Protein AF-A0A067P586-F1 (afdb_monomer_lite)

pLDDT: mean 73.99, std 19.15, range [29.17, 95.06]

Radius of gyration: 24.26 Å; chains: 1; bounding box: 68×50×56 Å

Secondary structure (DSSP, 8-state):
---HHHHHHHHHHHTT---HHHHHHHHHHHHHHHHHTS----------PPPPPPPP------TT--EEEETTEEEEEEEPP-TT-EEEEE--TTS---SEEEEEEEEEEE---S------S-TT--TTEEEEEEEEEEEEHHHHHHHHHHTTHHHHHHHHHHHHHHHHHHHHHH------S-PPPSSHHHHHHHHHS--S----SSSTHHHHHTTS----

Foldseek 3Di:
DDDVLLVVLVVCVVVVNDDPVSVVVNVVVVVVVVVVPDDDPPDDDDPDDDDPDDDDDDDDDDPLWDWDADPVCRPDIDTADLPLKAKDWDDDPPDDPDQFTKMKIKDWDQDPPPDPDPDDDDPPDDLRTDIDIDIDGRHGPVVVVSVCVSCPHDVSNVVSVVVVLVNLVSCVVPDDQDDDPDDDPPDPVVVVCCVVCVDPDDDPDPDCSVSCVVNPDDDD

Structure (mmCIF, N/CA/C/O backbone):
data_AF-A0A067P586-F1
#
_entry.id   AF-A0A067P586-F1
#
loop_
_atom_site.group_PDB
_atom_site.id
_atom_site.type_symbol
_atom_site.label_atom_id
_atom_site.label_alt_id
_atom_site.label_comp_id
_atom_site.label_asym_id
_atom_site.label_entity_id
_atom_site.label_seq_id
_atom_site.pdbx_PDB_ins_code
_atom_site.Cartn_x
_atom_site.Cartn_y
_atom_site.Cartn_z
_atom_site.occupancy
_atom_site.B_iso_or_equiv
_atom_site.auth_seq_id
_atom_site.auth_comp_id
_atom_site.auth_asym_id
_atom_site.auth_atom_id
_atom_site.pdbx_PDB_model_num
ATOM 1 N N . SER A 1 1 ? -33.000 8.931 18.449 1.00 45.66 1 SER A N 1
ATOM 2 C CA . SER A 1 1 ? -32.963 9.262 19.885 1.00 45.66 1 SER A CA 1
ATOM 3 C C . SER A 1 1 ? -32.104 8.216 20.573 1.00 45.66 1 SER A C 1
ATOM 5 O O . SER A 1 1 ? -32.477 7.050 20.557 1.00 45.66 1 SER A O 1
ATOM 7 N N . THR A 1 2 ? -30.902 8.572 21.028 1.00 60.03 2 THR A N 1
ATOM 8 C CA . THR A 1 2 ? -29.939 7.618 21.607 1.00 60.03 2 THR A CA 1
ATOM 9 C C . THR A 1 2 ? -30.325 7.339 23.056 1.00 60.03 2 THR A C 1
ATOM 11 O O . THR A 1 2 ? -30.550 8.277 23.816 1.00 60.03 2 THR A O 1
ATOM 14 N N . ASN A 1 3 ? -30.438 6.068 23.444 1.00 78.00 3 ASN A N 1
ATOM 15 C CA . ASN A 1 3 ? -30.825 5.695 24.803 1.00 78.00 3 ASN A CA 1
ATOM 16 C C . ASN A 1 3 ? -29.734 6.151 25.808 1.00 78.00 3 ASN A C 1
ATOM 18 O O . ASN A 1 3 ? -28.603 5.660 25.722 1.00 78.00 3 ASN A O 1
ATOM 22 N N . PRO A 1 4 ? -30.032 7.067 26.756 1.00 83.38 4 PRO A N 1
ATOM 23 C CA . PRO A 1 4 ? -29.034 7.639 27.669 1.00 83.38 4 PRO A CA 1
ATOM 24 C C . PRO A 1 4 ? -28.416 6.597 28.613 1.00 83.38 4 PRO A C 1
ATOM 26 O O . PRO A 1 4 ? -27.282 6.754 29.064 1.00 83.38 4 PRO A O 1
ATOM 29 N N . THR A 1 5 ? -29.121 5.494 28.874 1.00 82.50 5 THR A N 1
ATOM 30 C CA . THR A 1 5 ? -28.628 4.389 29.703 1.00 82.50 5 THR A CA 1
ATOM 31 C C . THR A 1 5 ? -27.492 3.635 29.017 1.00 82.50 5 THR A C 1
ATOM 33 O O . THR A 1 5 ? -26.520 3.250 29.666 1.00 82.50 5 THR A O 1
ATOM 36 N N . LEU A 1 6 ? -27.581 3.464 27.696 1.00 85.19 6 LEU A N 1
ATOM 37 C CA . LEU A 1 6 ? -26.559 2.767 26.921 1.00 85.19 6 LEU A CA 1
ATOM 38 C C . LEU A 1 6 ? -25.273 3.592 26.854 1.00 85.19 6 LEU A C 1
ATOM 40 O O . LEU A 1 6 ? -24.196 3.050 27.078 1.00 85.19 6 LEU A O 1
ATOM 44 N N . ALA A 1 7 ? -25.390 4.905 26.640 1.00 87.06 7 ALA A N 1
ATOM 45 C CA . ALA A 1 7 ? -24.245 5.814 26.631 1.00 87.06 7 ALA A CA 1
ATOM 46 C C . ALA A 1 7 ? -23.459 5.769 27.955 1.00 87.06 7 ALA A C 1
ATOM 48 O O . ALA A 1 7 ? -22.232 5.675 27.942 1.00 87.06 7 ALA A O 1
ATOM 49 N N . ASN A 1 8 ? -24.163 5.753 29.092 1.00 90.62 8 ASN A N 1
ATOM 50 C CA . ASN A 1 8 ? -23.534 5.675 30.410 1.00 90.62 8 ASN A CA 1
ATOM 51 C C . ASN A 1 8 ? -22.830 4.321 30.638 1.00 90.62 8 ASN A C 1
ATOM 53 O O . ASN A 1 8 ? -21.677 4.280 31.063 1.00 90.62 8 ASN A O 1
ATOM 57 N N . LEU A 1 9 ? -23.472 3.200 30.285 1.00 91.62 9 LEU A N 1
ATOM 58 C CA . LEU A 1 9 ? -22.854 1.872 30.406 1.00 91.62 9 LEU A CA 1
ATOM 59 C C . LEU A 1 9 ? -21.613 1.720 29.515 1.00 91.62 9 LEU A C 1
ATOM 61 O O . LEU A 1 9 ? -20.625 1.125 29.941 1.00 91.62 9 LEU A O 1
ATOM 65 N N . LEU A 1 10 ? -21.641 2.286 28.308 1.00 91.75 10 LEU A N 1
ATOM 66 C CA . LEU A 1 10 ? -20.520 2.249 27.370 1.00 91.75 10 LEU A CA 1
ATOM 67 C C . LEU A 1 10 ? -19.340 3.081 27.897 1.00 91.75 10 LEU A C 1
ATOM 69 O O . LEU A 1 10 ? -18.197 2.634 27.845 1.00 91.75 10 LEU A O 1
ATOM 73 N N . GLN A 1 11 ? -19.616 4.236 28.509 1.00 93.56 11 GLN A N 1
ATOM 74 C CA . GLN A 1 11 ? -18.602 5.057 29.173 1.00 93.56 11 GLN A CA 1
ATOM 75 C C . GLN A 1 11 ? -17.997 4.364 30.408 1.00 93.56 11 GLN A C 1
ATOM 77 O O . GLN A 1 11 ? -16.780 4.399 30.613 1.00 93.56 11 GLN A O 1
ATOM 82 N N . LEU A 1 12 ? -18.817 3.699 31.228 1.00 92.44 12 LEU A N 1
ATOM 83 C CA . LEU A 1 12 ? -18.341 2.922 32.379 1.00 92.44 12 LEU A CA 1
ATOM 84 C C . LEU A 1 12 ? -17.491 1.720 31.947 1.00 92.44 12 LEU A C 1
ATOM 86 O O . LEU A 1 12 ? -16.477 1.430 32.583 1.00 92.44 12 LEU A O 1
ATOM 90 N N . ALA A 1 13 ? -17.864 1.052 30.853 1.00 93.06 13 ALA A N 1
ATOM 91 C CA . ALA A 1 13 ? -17.092 -0.049 30.285 1.00 93.06 13 ALA A CA 1
ATOM 92 C C . ALA A 1 13 ? -15.751 0.439 29.712 1.00 93.06 13 ALA A C 1
ATOM 94 O O . ALA A 1 13 ? -14.710 -0.121 30.046 1.00 93.06 13 ALA A O 1
ATOM 95 N N . ALA A 1 14 ? -15.754 1.529 28.936 1.00 90.88 14 ALA A N 1
ATOM 96 C CA . ALA A 1 14 ? -14.544 2.119 28.355 1.00 90.88 14 ALA A CA 1
ATOM 97 C C . ALA A 1 14 ? -13.557 2.642 29.414 1.00 90.88 14 ALA A C 1
ATOM 99 O O . ALA A 1 14 ? -12.349 2.625 29.201 1.00 90.88 14 ALA A O 1
ATOM 100 N N . SER A 1 15 ? -14.063 3.085 30.568 1.00 93.31 15 SER A N 1
ATOM 101 C CA . SER A 1 15 ? -13.241 3.524 31.703 1.00 93.31 15 SER A CA 1
ATOM 102 C C . SER A 1 15 ? -12.829 2.395 32.659 1.00 93.31 15 SER A C 1
ATOM 104 O O . SER A 1 15 ? -12.168 2.670 33.659 1.00 93.31 15 SER A O 1
ATOM 106 N N . GLY A 1 16 ? -13.221 1.140 32.393 1.00 91.94 16 GLY A N 1
ATOM 107 C CA . GLY A 1 16 ? -12.909 -0.017 33.242 1.00 91.94 16 GLY A CA 1
ATOM 108 C C . GLY A 1 16 ? -13.603 -0.013 34.610 1.00 91.94 16 GLY A C 1
ATOM 109 O O . GLY A 1 16 ? -13.232 -0.784 35.490 1.00 91.94 16 GLY A O 1
ATOM 110 N N . LYS A 1 17 ? -14.599 0.860 34.812 1.00 94.75 17 LYS A N 1
ATOM 111 C CA . LYS A 1 17 ? -15.339 1.019 36.078 1.00 94.75 17 LYS A CA 1
ATOM 112 C C . LYS A 1 17 ? -16.677 0.278 36.098 1.00 94.75 17 LYS A C 1
ATOM 114 O O . LYS A 1 17 ? -17.379 0.317 37.106 1.00 94.75 17 LYS A O 1
ATOM 119 N N . ALA A 1 18 ? -17.053 -0.368 34.996 1.00 94.75 18 ALA A N 1
ATOM 120 C CA . ALA A 1 18 ? -18.282 -1.144 34.919 1.00 94.75 18 ALA A CA 1
ATOM 121 C C . ALA A 1 18 ? -18.198 -2.410 35.782 1.00 94.75 18 ALA A C 1
ATOM 123 O O . ALA A 1 18 ? -17.242 -3.180 35.702 1.00 94.75 18 ALA A O 1
ATOM 124 N N . SER A 1 19 ? -19.238 -2.659 36.576 1.00 95.06 19 SER A N 1
ATOM 125 C CA . SER A 1 19 ? -19.367 -3.915 37.311 1.00 95.06 19 SER A CA 1
ATOM 126 C C . SER A 1 19 ? -19.655 -5.093 36.362 1.00 95.06 19 SER A C 1
ATOM 128 O O . SER A 1 19 ? -20.192 -4.895 35.266 1.00 95.06 19 SER A O 1
ATOM 130 N N . PRO A 1 20 ? -19.393 -6.347 36.776 1.00 93.38 20 PRO A N 1
ATOM 131 C CA . PRO A 1 20 ? -19.692 -7.524 35.956 1.00 93.38 20 PRO A CA 1
ATOM 132 C C . PRO A 1 20 ? -21.166 -7.614 35.536 1.00 93.38 20 PRO A C 1
ATOM 134 O O . PRO A 1 20 ? -21.480 -8.033 34.424 1.00 93.38 20 PRO A O 1
ATOM 137 N N . ASN A 1 21 ? -22.082 -7.172 36.404 1.00 92.50 21 ASN A N 1
ATOM 138 C CA . ASN A 1 21 ? -23.508 -7.120 36.086 1.00 92.50 21 ASN A CA 1
ATOM 139 C C . ASN A 1 21 ? -23.818 -6.039 35.041 1.00 92.50 21 ASN A C 1
ATOM 141 O O . ASN A 1 21 ? -24.614 -6.282 34.142 1.00 92.50 21 ASN A O 1
ATOM 145 N N . GLN A 1 22 ? -23.158 -4.879 35.103 1.00 94.06 22 GLN A N 1
ATOM 146 C CA . GLN A 1 22 ? -23.316 -3.815 34.106 1.00 94.06 22 GLN A CA 1
ATOM 147 C C . GLN A 1 22 ? -22.802 -4.233 32.724 1.00 94.06 22 GLN A C 1
ATOM 149 O O . GLN A 1 22 ? -23.447 -3.920 31.726 1.00 94.06 22 GLN A O 1
ATOM 154 N N . LEU A 1 23 ? -21.698 -4.984 32.657 1.00 92.31 23 LEU A N 1
ATOM 155 C CA . LEU A 1 23 ? -21.184 -5.539 31.400 1.00 92.31 23 LEU A CA 1
ATOM 156 C C . LEU A 1 23 ? -22.139 -6.573 30.792 1.00 92.31 23 LEU A C 1
ATOM 158 O O . LEU A 1 23 ? -22.372 -6.549 29.585 1.00 92.31 23 LEU A O 1
ATOM 162 N N . LYS A 1 24 ? -22.755 -7.431 31.618 1.00 92.56 24 LYS A N 1
ATOM 163 C CA . LYS A 1 24 ? -23.810 -8.351 31.159 1.00 92.56 24 LYS A CA 1
ATOM 164 C C . LYS A 1 24 ? -25.009 -7.591 30.593 1.00 92.56 24 LYS A C 1
ATOM 166 O O . LYS A 1 24 ? -25.477 -7.919 29.507 1.00 92.56 24 LYS A O 1
ATOM 171 N N . THR A 1 25 ? -25.472 -6.554 31.292 1.00 92.88 25 THR A N 1
ATOM 172 C CA . THR A 1 25 ? -26.581 -5.710 30.823 1.00 92.88 25 THR A CA 1
ATOM 173 C C . THR A 1 25 ? -26.238 -4.993 29.519 1.00 92.88 25 THR A C 1
ATOM 175 O O . THR A 1 25 ? -27.066 -4.956 28.613 1.00 92.88 25 THR A O 1
ATOM 178 N N . LEU A 1 26 ? -25.017 -4.463 29.385 1.00 92.00 26 LEU A N 1
ATOM 179 C CA . LEU A 1 26 ? -24.543 -3.849 28.144 1.00 92.00 26 LEU A CA 1
ATOM 180 C C . LEU A 1 26 ? -24.543 -4.864 26.991 1.00 92.00 26 LEU A C 1
ATOM 182 O O . LEU A 1 26 ? -25.067 -4.560 25.922 1.00 92.00 26 LEU A O 1
ATOM 186 N N . GLY A 1 27 ? -24.025 -6.074 27.220 1.00 90.38 27 GLY A N 1
ATOM 187 C CA . GLY A 1 27 ? -24.034 -7.151 26.227 1.00 90.38 27 GLY A CA 1
ATOM 188 C C . GLY A 1 27 ? -25.446 -7.501 25.748 1.00 90.38 27 GLY A C 1
ATOM 189 O O . GLY A 1 27 ? -25.690 -7.547 24.544 1.00 90.38 27 GLY A O 1
ATOM 190 N N . LEU A 1 28 ? -26.397 -7.651 26.677 1.00 91.31 28 LEU A N 1
ATOM 191 C CA . LEU A 1 28 ? -27.803 -7.925 26.353 1.00 91.31 28 LEU A CA 1
ATOM 192 C C . LEU A 1 28 ? -28.463 -6.785 25.563 1.00 91.31 28 LEU A C 1
ATOM 194 O O . LEU A 1 28 ? -29.236 -7.045 24.644 1.00 91.31 28 LEU A O 1
ATOM 198 N N . LEU A 1 29 ? -28.155 -5.527 25.890 1.00 88.94 29 LEU A N 1
ATOM 199 C CA . LEU A 1 29 ? -28.692 -4.363 25.176 1.00 88.94 29 LEU A CA 1
ATOM 200 C C . LEU A 1 29 ? -28.122 -4.221 23.759 1.00 88.94 29 LEU A C 1
ATOM 202 O O . LEU A 1 29 ? -28.845 -3.845 22.841 1.00 88.94 29 LEU A O 1
ATOM 206 N N . ILE A 1 30 ? -26.837 -4.524 23.558 1.00 86.75 30 ILE A N 1
ATOM 207 C CA . ILE A 1 30 ? -26.232 -4.539 22.218 1.00 86.75 30 ILE A CA 1
ATOM 208 C C . ILE A 1 30 ? -26.868 -5.651 21.377 1.00 86.75 30 ILE A C 1
ATOM 210 O O . ILE A 1 30 ? -27.224 -5.419 20.223 1.00 86.75 30 ILE A O 1
ATOM 214 N N . GLN A 1 31 ? -27.074 -6.831 21.969 1.00 85.69 31 GLN A N 1
ATOM 215 C CA . GLN A 1 31 ? -27.729 -7.953 21.302 1.00 85.69 31 GLN A CA 1
ATOM 216 C C . GLN A 1 31 ? -29.184 -7.634 20.931 1.00 85.69 31 GLN A C 1
ATOM 218 O O . GLN A 1 31 ? -29.610 -7.948 19.821 1.00 85.69 31 GLN A O 1
ATOM 223 N N . SER A 1 32 ? -29.939 -6.969 21.813 1.00 83.69 32 SER A N 1
ATOM 224 C CA . SER A 1 32 ? -31.324 -6.582 21.521 1.00 83.69 32 SER A CA 1
ATOM 225 C C . SER A 1 32 ? -31.418 -5.509 20.436 1.00 83.69 32 SER A C 1
ATOM 227 O O . SER A 1 32 ? -32.311 -5.574 19.596 1.00 83.69 32 SER A O 1
ATOM 229 N N . LEU A 1 33 ? -30.477 -4.561 20.394 1.00 80.81 33 LEU A N 1
ATOM 230 C CA . LEU A 1 33 ? -30.397 -3.571 19.319 1.00 80.81 33 LEU A CA 1
ATOM 231 C C . LEU A 1 33 ? -30.024 -4.200 17.976 1.00 80.81 33 LEU A C 1
ATOM 233 O O . LEU A 1 33 ? -30.626 -3.843 16.969 1.00 80.81 33 LEU A O 1
ATOM 237 N N . ALA A 1 34 ? -29.087 -5.151 17.965 1.00 74.38 34 ALA A N 1
ATOM 238 C CA . ALA A 1 34 ? -28.729 -5.898 16.761 1.00 74.38 34 ALA A CA 1
ATOM 239 C C . ALA A 1 34 ? -29.895 -6.760 16.244 1.00 74.38 34 ALA A C 1
ATOM 241 O O . ALA A 1 34 ? -30.067 -6.904 15.037 1.00 74.38 34 ALA A O 1
ATOM 242 N N . ALA A 1 35 ? -30.720 -7.299 17.148 1.00 73.75 35 ALA A N 1
ATOM 243 C CA . ALA A 1 35 ? -31.939 -8.015 16.782 1.00 73.75 35 ALA A CA 1
ATOM 244 C C . ALA A 1 35 ? -33.044 -7.071 16.267 1.00 73.75 35 ALA A C 1
ATOM 246 O O . ALA A 1 35 ? -33.787 -7.435 15.361 1.00 73.75 35 ALA A O 1
ATOM 247 N N . ALA A 1 36 ? -33.143 -5.852 16.809 1.00 65.19 36 ALA A N 1
ATOM 248 C CA . ALA A 1 36 ? -34.160 -4.869 16.431 1.00 65.19 36 ALA A CA 1
ATOM 249 C C . ALA A 1 36 ? -33.888 -4.170 15.086 1.00 65.19 36 ALA A C 1
ATOM 251 O O . ALA A 1 36 ? -34.819 -3.657 14.469 1.00 65.19 36 ALA A O 1
ATOM 252 N N . SER A 1 37 ? -32.639 -4.145 14.613 1.00 55.84 37 SER A N 1
ATOM 253 C CA . SER A 1 37 ? -32.290 -3.683 13.261 1.00 55.84 37 SER A CA 1
ATOM 254 C C . SER A 1 37 ? -32.468 -4.760 12.180 1.00 55.84 37 SER A C 1
ATOM 256 O O . SER A 1 37 ? -32.259 -4.477 11.000 1.00 55.84 37 SER A O 1
ATOM 258 N N . GLY A 1 38 ? -32.898 -5.970 12.553 1.00 50.50 38 GLY A N 1
ATOM 259 C CA . GLY A 1 38 ? -33.358 -6.991 11.621 1.00 50.50 38 GLY A CA 1
ATOM 260 C C . GLY A 1 38 ? -34.771 -6.681 11.127 1.00 50.50 38 GLY A C 1
ATOM 261 O O . GLY A 1 38 ? -35.729 -6.669 11.896 1.00 50.50 38 GLY A O 1
ATOM 262 N N . THR A 1 39 ? -34.912 -6.447 9.824 1.00 45.50 39 THR A N 1
ATOM 263 C CA . THR A 1 39 ? -36.193 -6.508 9.102 1.00 45.50 39 THR A CA 1
ATOM 264 C C . THR A 1 39 ? -37.012 -7.741 9.517 1.00 45.50 39 THR A C 1
ATOM 266 O O . THR A 1 39 ? -36.420 -8.799 9.746 1.00 45.50 39 THR A O 1
ATOM 269 N N . PRO A 1 40 ? -38.353 -7.658 9.586 1.00 42.91 40 PRO A N 1
ATOM 270 C CA . PRO A 1 40 ? -39.170 -8.712 10.164 1.00 42.91 40 PRO A CA 1
ATOM 271 C C . PRO A 1 40 ? -39.216 -9.912 9.217 1.00 42.91 40 PRO A C 1
ATOM 273 O O . PRO A 1 40 ? -39.985 -9.932 8.263 1.00 42.91 40 PRO A O 1
ATOM 276 N N . TYR A 1 41 ? -38.430 -10.943 9.513 1.00 39.84 41 TYR A N 1
ATOM 277 C CA . TYR A 1 41 ? -38.819 -12.306 9.179 1.00 39.84 41 TYR A CA 1
ATOM 278 C C . TYR A 1 41 ? -39.354 -12.949 10.449 1.00 39.84 41 TYR A C 1
ATOM 280 O O . TYR A 1 41 ? -38.623 -13.384 11.338 1.00 39.84 41 TYR A O 1
ATOM 288 N N . GLN A 1 42 ? -40.680 -12.920 10.527 1.00 44.56 42 GLN A N 1
ATOM 289 C CA . GLN A 1 42 ? -41.507 -13.626 11.488 1.00 44.56 42 GLN A CA 1
ATOM 290 C C . GLN A 1 42 ? -41.049 -15.093 11.540 1.00 44.56 42 GLN A C 1
ATOM 292 O O . GLN A 1 42 ? -41.277 -15.852 10.603 1.00 44.56 42 GLN A O 1
ATOM 297 N N . SER A 1 43 ? -40.342 -15.477 12.600 1.00 41.16 43 SER A N 1
ATOM 298 C CA . SER A 1 43 ? -39.879 -16.850 12.804 1.00 41.16 43 SER A CA 1
ATOM 299 C C . SER A 1 43 ? -40.742 -17.487 13.885 1.00 41.16 43 SER A C 1
ATOM 301 O O . SER A 1 43 ? -40.633 -17.194 15.074 1.00 41.16 43 SER A O 1
ATOM 303 N N . THR A 1 44 ? -41.655 -18.343 13.441 1.00 42.91 44 THR A N 1
ATOM 304 C CA . THR A 1 44 ? -42.243 -19.407 14.254 1.00 42.91 44 THR A CA 1
ATOM 305 C C . THR A 1 44 ? -41.136 -20.278 14.864 1.00 42.91 44 THR A C 1
ATOM 307 O O . THR A 1 44 ? -40.089 -20.443 14.236 1.00 42.91 44 THR A O 1
ATOM 310 N N . PRO A 1 45 ? -41.337 -20.865 16.058 1.00 48.53 45 PRO A N 1
ATOM 311 C CA . PRO A 1 45 ? -40.337 -21.710 16.693 1.00 48.53 45 PRO A CA 1
ATOM 312 C C . PRO A 1 45 ? -40.291 -23.068 15.986 1.00 48.53 45 PRO A C 1
ATOM 314 O O . PRO A 1 45 ? -41.059 -23.973 16.302 1.00 48.53 45 PRO A O 1
ATOM 317 N N . THR A 1 46 ? -39.391 -23.210 15.020 1.00 44.38 46 THR A N 1
ATOM 318 C CA . THR A 1 46 ? -38.951 -24.512 14.517 1.00 44.38 46 THR A CA 1
ATOM 319 C C . THR A 1 46 ? -37.520 -24.745 14.965 1.00 44.38 46 THR A C 1
ATOM 321 O O . THR A 1 46 ? -36.626 -23.940 14.714 1.00 44.38 46 THR A O 1
ATOM 324 N N . THR A 1 47 ? -37.346 -25.847 15.683 1.00 47.03 47 THR A N 1
ATOM 325 C CA . THR A 1 47 ? -36.081 -26.447 16.091 1.00 47.03 47 THR A CA 1
ATOM 326 C C . THR A 1 47 ? -35.280 -26.835 14.850 1.00 47.03 47 THR A C 1
ATOM 328 O O . THR A 1 47 ? -35.317 -27.987 14.440 1.00 47.03 47 THR A O 1
ATOM 331 N N . ASP A 1 48 ? -34.583 -25.884 14.236 1.00 52.06 48 ASP A N 1
ATOM 332 C CA . ASP A 1 48 ? -33.580 -26.176 13.214 1.00 52.06 48 ASP A CA 1
ATOM 333 C C . ASP A 1 48 ? -32.230 -25.572 13.623 1.00 52.06 48 ASP A C 1
ATOM 335 O O . ASP A 1 48 ? -32.181 -24.452 14.148 1.00 52.06 48 ASP A O 1
ATOM 339 N N . PRO A 1 49 ? -31.122 -26.315 13.449 1.00 61.06 49 PRO A N 1
ATOM 340 C CA . PRO A 1 49 ? -29.790 -25.832 13.776 1.00 61.06 49 PRO A CA 1
ATOM 341 C C . PRO A 1 49 ? -29.454 -24.587 12.937 1.00 61.06 49 PRO A C 1
ATOM 343 O O . PRO A 1 49 ? -29.846 -24.507 11.771 1.00 61.06 49 PRO A O 1
ATOM 346 N N . PRO A 1 50 ? -28.728 -23.605 13.506 1.00 59.47 50 PRO A N 1
ATOM 347 C CA . PRO A 1 50 ? -28.425 -22.360 12.815 1.00 59.47 50 PRO A CA 1
ATOM 348 C C . PRO A 1 50 ? -27.657 -22.652 11.526 1.00 59.47 50 PRO A C 1
ATOM 350 O O . PRO A 1 50 ? -26.588 -23.267 11.547 1.00 59.47 50 PRO A O 1
ATOM 353 N N . ALA A 1 51 ? -28.225 -22.208 10.404 1.00 62.25 51 ALA A N 1
ATOM 354 C CA . ALA A 1 51 ? -27.579 -22.279 9.107 1.00 62.25 51 ALA A CA 1
ATOM 355 C C . ALA A 1 51 ? -26.231 -21.532 9.160 1.00 62.25 51 ALA A C 1
ATOM 357 O O . ALA A 1 51 ? -26.143 -20.473 9.793 1.00 62.25 51 ALA A O 1
ATOM 358 N N . PRO A 1 52 ? -25.177 -22.066 8.518 1.00 67.19 52 PRO A N 1
ATOM 359 C CA . PRO A 1 52 ? -23.881 -21.408 8.478 1.00 67.19 52 PRO A CA 1
ATOM 360 C C . PRO A 1 52 ? -24.020 -19.999 7.878 1.00 67.19 52 PRO A C 1
ATOM 362 O O . PRO A 1 52 ? -24.850 -19.795 6.985 1.00 67.19 52 PRO A O 1
ATOM 365 N N . PRO A 1 53 ? -23.230 -19.020 8.358 1.00 65.88 53 PRO A N 1
ATOM 366 C CA . PRO A 1 53 ? -23.285 -17.655 7.856 1.00 65.88 53 PRO A CA 1
ATOM 367 C C . PRO A 1 53 ? -23.081 -17.656 6.341 1.00 65.88 53 PRO A C 1
ATOM 369 O O . PRO A 1 53 ? -22.092 -18.187 5.834 1.00 65.88 53 PRO A O 1
ATOM 372 N N . VAL A 1 54 ? -24.044 -17.078 5.622 1.00 63.97 54 VAL A N 1
ATOM 373 C CA . VAL A 1 54 ? -23.971 -16.914 4.169 1.00 63.97 54 VAL A CA 1
ATOM 374 C C . VAL A 1 54 ? -22.783 -15.992 3.875 1.00 63.97 54 VAL A C 1
ATOM 376 O O . VAL A 1 54 ? -22.782 -14.858 4.362 1.00 63.97 54 VAL A O 1
ATOM 379 N N . PRO A 1 55 ? -21.761 -16.445 3.127 1.00 63.88 55 PRO A N 1
ATOM 380 C CA . PRO A 1 55 ? -20.613 -15.611 2.808 1.00 63.88 55 PRO A CA 1
ATOM 381 C C . PRO A 1 55 ? -21.086 -14.405 1.996 1.00 63.88 55 PRO A C 1
ATOM 383 O O . PRO A 1 55 ? -21.749 -14.549 0.967 1.00 63.88 55 PRO A O 1
ATOM 386 N N . THR A 1 56 ? -20.760 -13.203 2.468 1.00 63.81 56 THR A N 1
ATOM 387 C CA . THR A 1 56 ? -20.923 -11.973 1.694 1.00 63.81 56 THR A CA 1
ATOM 388 C C . THR A 1 56 ? -20.188 -12.137 0.362 1.00 63.81 56 THR A C 1
ATOM 390 O O . THR A 1 56 ? -19.038 -12.586 0.366 1.00 63.81 56 THR A O 1
ATOM 393 N N . PRO A 1 57 ? -20.817 -11.810 -0.782 1.00 60.59 57 PRO A N 1
ATOM 394 C CA . PRO A 1 57 ? -20.189 -11.992 -2.080 1.00 60.59 57 PRO A CA 1
ATOM 395 C C . PRO A 1 57 ? -18.952 -11.101 -2.162 1.00 60.59 57 PRO A C 1
ATOM 397 O O . PRO A 1 57 ? -19.046 -9.872 -2.186 1.00 60.59 57 PRO A O 1
ATOM 400 N N . THR A 1 58 ? -17.781 -11.731 -2.173 1.00 61.47 58 THR A N 1
ATOM 401 C CA . THR A 1 58 ? -16.524 -11.055 -2.464 1.00 61.47 58 THR A CA 1
ATOM 402 C C . THR A 1 58 ? -16.597 -10.497 -3.885 1.00 61.47 58 THR A C 1
ATOM 404 O O . THR A 1 58 ? -17.100 -11.176 -4.787 1.00 61.47 58 THR A O 1
ATOM 407 N N . PRO A 1 59 ? -16.145 -9.250 -4.113 1.00 67.44 59 PRO A N 1
ATOM 408 C CA . PRO A 1 59 ? -16.118 -8.697 -5.457 1.00 67.44 59 PRO A CA 1
ATOM 409 C C . PRO A 1 59 ? -15.291 -9.623 -6.362 1.00 67.44 59 PRO A C 1
ATOM 411 O O . PRO A 1 59 ? -14.277 -10.1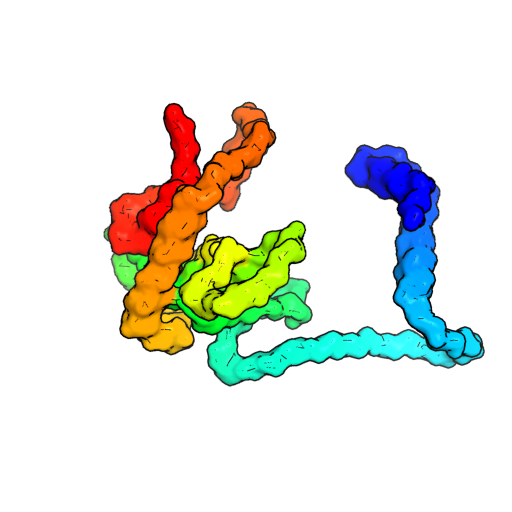65 -5.908 1.00 67.44 59 PRO A O 1
ATOM 414 N N . PRO A 1 60 ? -15.708 -9.831 -7.623 1.00 71.94 60 PRO A N 1
ATOM 415 C CA . PRO A 1 60 ? -14.995 -10.710 -8.534 1.00 71.94 60 PRO A CA 1
ATOM 416 C C . PRO A 1 60 ? -13.573 -10.181 -8.735 1.00 71.94 60 PRO A C 1
ATOM 418 O O . PRO A 1 60 ? -13.374 -9.100 -9.294 1.00 71.94 60 PRO A O 1
ATOM 421 N N . VAL A 1 61 ? -12.596 -10.947 -8.250 1.00 65.69 61 VAL A N 1
ATOM 422 C CA . VAL A 1 61 ? -11.171 -10.675 -8.443 1.00 65.69 61 VAL A CA 1
ATOM 423 C C . VAL A 1 61 ? -10.883 -10.856 -9.925 1.00 65.69 61 VAL A C 1
ATOM 425 O O . VAL A 1 61 ? -11.123 -11.924 -10.490 1.00 65.69 61 VAL A O 1
ATOM 428 N N . LYS A 1 62 ? -10.412 -9.801 -10.583 1.00 72.25 62 LYS A N 1
ATOM 429 C CA . LYS A 1 62 ? -9.961 -9.911 -11.969 1.00 72.25 62 LYS A CA 1
ATOM 430 C C . LYS A 1 62 ? -8.589 -10.586 -11.960 1.00 72.25 62 LYS A C 1
ATOM 432 O O . LYS A 1 62 ? -7.820 -10.407 -11.024 1.00 72.25 62 LYS A O 1
ATOM 437 N N . GLU A 1 63 ? -8.247 -11.294 -13.033 1.00 66.56 63 GLU A N 1
ATOM 438 C CA . GLU A 1 63 ? -7.033 -12.135 -13.152 1.00 66.56 63 GLU A CA 1
ATOM 439 C C . GLU A 1 63 ? -5.698 -11.415 -12.847 1.00 66.56 63 GLU A C 1
ATOM 441 O O . GLU A 1 63 ? -4.672 -12.041 -12.618 1.00 66.56 63 GLU A O 1
ATOM 446 N N . PHE A 1 64 ? -5.712 -10.086 -12.801 1.00 74.62 64 PHE A N 1
ATOM 447 C CA . PHE A 1 64 ? -4.543 -9.229 -12.647 1.00 74.62 64 PHE A CA 1
ATOM 448 C C . PHE A 1 64 ? -4.682 -8.237 -11.482 1.00 74.62 64 PHE A C 1
ATOM 450 O O . PHE A 1 64 ? -4.193 -7.114 -11.564 1.00 74.62 64 PHE A O 1
ATOM 457 N N . ASP A 1 65 ? -5.392 -8.604 -10.414 1.00 84.75 65 ASP A N 1
ATOM 458 C CA . ASP A 1 65 ? -5.391 -7.858 -9.148 1.00 84.75 65 ASP A CA 1
ATOM 459 C C . ASP A 1 65 ? -4.295 -8.356 -8.205 1.00 84.75 65 ASP A C 1
ATOM 461 O O . ASP A 1 65 ? -4.120 -9.560 -8.025 1.00 84.75 65 ASP A O 1
ATOM 465 N N . LEU A 1 66 ? -3.581 -7.429 -7.559 1.00 87.44 66 LEU A N 1
ATOM 466 C CA . LEU A 1 66 ? -2.754 -7.779 -6.406 1.00 87.44 66 LEU A CA 1
ATOM 467 C C . LEU A 1 66 ? -3.649 -7.847 -5.170 1.00 87.44 66 LEU A C 1
ATOM 469 O O . LEU A 1 66 ? -4.289 -6.857 -4.800 1.00 87.44 66 LEU A O 1
ATOM 473 N N . VAL A 1 67 ? -3.668 -9.018 -4.539 1.00 87.88 67 VAL A N 1
ATOM 474 C CA . VAL A 1 67 ? -4.415 -9.292 -3.311 1.00 87.88 67 VAL A CA 1
ATOM 475 C C . VAL A 1 67 ? -3.420 -9.616 -2.205 1.00 87.88 67 VAL A C 1
ATOM 477 O O . VAL A 1 67 ? -2.574 -10.492 -2.377 1.00 87.88 67 VAL A O 1
ATOM 480 N N . ILE A 1 68 ? -3.510 -8.914 -1.077 1.00 86.31 68 ILE A N 1
ATOM 481 C CA . ILE A 1 68 ? -2.842 -9.335 0.158 1.00 86.31 68 ILE A CA 1
ATOM 482 C C . ILE A 1 68 ? -3.845 -10.138 0.971 1.00 86.31 68 ILE A C 1
ATOM 484 O O . ILE A 1 68 ? -4.925 -9.638 1.297 1.00 86.31 68 ILE A O 1
ATOM 488 N N . GLU A 1 69 ? -3.456 -11.363 1.301 1.00 88.12 69 GLU A N 1
ATOM 489 C CA . GLU A 1 69 ? -4.190 -12.252 2.193 1.00 88.12 69 GLU A CA 1
ATOM 490 C C . GLU A 1 69 ? -3.362 -12.485 3.454 1.00 88.12 69 GLU A C 1
ATOM 492 O O . GLU A 1 69 ? -2.140 -12.658 3.392 1.00 88.12 69 GLU A O 1
ATOM 497 N N . PHE A 1 70 ? -4.034 -12.489 4.600 1.00 84.69 70 PHE A N 1
ATOM 498 C CA . PHE A 1 70 ? -3.410 -12.766 5.885 1.00 84.69 70 PHE A CA 1
ATOM 499 C C . PHE A 1 70 ? -3.823 -14.165 6.349 1.00 84.69 70 PHE A C 1
ATOM 501 O O . PHE A 1 70 ? -5.020 -14.433 6.446 1.00 84.69 70 PHE A O 1
ATOM 508 N N . PRO A 1 71 ? -2.877 -15.063 6.679 1.00 83.38 71 PRO A N 1
ATOM 509 C CA . PRO A 1 71 ? -3.223 -16.412 7.132 1.00 83.38 71 PRO A CA 1
ATOM 510 C C . PRO A 1 71 ? -3.997 -16.390 8.459 1.00 83.38 71 PRO A C 1
ATOM 512 O O . PRO A 1 71 ? -4.838 -17.251 8.699 1.00 83.38 71 PRO A O 1
ATOM 515 N N . GLU A 1 72 ? -3.753 -15.366 9.281 1.00 85.00 72 GLU A N 1
ATOM 516 C CA . GLU A 1 72 ? -4.427 -15.132 10.562 1.00 85.00 72 GLU A CA 1
ATOM 517 C C . GLU A 1 72 ? -5.915 -14.781 10.379 1.00 85.00 72 GLU A C 1
ATOM 519 O O . GLU A 1 72 ? -6.732 -15.014 11.269 1.00 85.00 72 GLU A O 1
ATOM 524 N N . CYS A 1 73 ? -6.265 -14.190 9.230 1.00 86.25 73 CYS A N 1
ATOM 525 C CA . CYS A 1 73 ? -7.615 -13.754 8.898 1.00 86.25 73 CYS A CA 1
ATOM 526 C C . CYS A 1 73 ? -7.883 -13.991 7.400 1.00 86.25 73 CYS A C 1
ATOM 528 O O . CYS A 1 73 ? -7.811 -13.060 6.598 1.00 86.25 73 CYS A O 1
ATOM 530 N N . PRO A 1 74 ? -8.198 -15.234 6.987 1.00 83.25 74 PRO A N 1
ATOM 531 C CA . PRO A 1 74 ? -8.319 -15.605 5.570 1.00 83.25 74 PRO A CA 1
ATOM 532 C C . PRO A 1 74 ? -9.478 -14.905 4.840 1.00 83.25 74 PRO A C 1
ATOM 534 O O . PRO A 1 74 ? -9.558 -14.935 3.611 1.00 83.25 74 PRO A O 1
ATOM 537 N N . TYR A 1 75 ? -10.386 -14.282 5.592 1.00 83.88 75 TYR A N 1
ATOM 538 C CA . TYR A 1 75 ? -11.490 -13.489 5.060 1.00 83.88 75 TYR A CA 1
ATOM 539 C C . TYR A 1 75 ? -11.099 -12.026 4.799 1.00 83.88 75 TYR A C 1
ATOM 541 O O . TYR A 1 75 ? -11.795 -11.345 4.045 1.00 83.88 75 TYR A O 1
ATOM 549 N N . ASP A 1 76 ? -9.973 -11.561 5.351 1.00 82.81 76 ASP A N 1
ATOM 550 C CA . ASP A 1 76 ? -9.452 -10.217 5.118 1.00 82.81 76 ASP A CA 1
ATOM 551 C C . ASP A 1 76 ? -8.569 -10.214 3.871 1.00 82.81 76 ASP A C 1
ATOM 553 O O . ASP A 1 76 ? -7.401 -10.612 3.879 1.00 82.81 76 ASP A O 1
ATOM 557 N N . ARG A 1 77 ? -9.158 -9.740 2.772 1.00 84.19 77 ARG A N 1
ATOM 558 C CA . ARG A 1 77 ? -8.476 -9.554 1.492 1.00 84.19 77 ARG A CA 1
ATOM 559 C C . ARG A 1 77 ? -8.324 -8.076 1.204 1.00 84.19 77 ARG A C 1
ATOM 561 O O . ARG A 1 77 ? -9.314 -7.355 1.085 1.00 84.19 77 ARG A O 1
ATOM 568 N N . PHE A 1 78 ? -7.086 -7.638 1.022 1.00 82.81 78 PHE A N 1
ATOM 569 C CA . PHE A 1 78 ? -6.797 -6.267 0.623 1.00 82.81 78 PHE A CA 1
ATOM 570 C C . PHE A 1 78 ? -6.464 -6.232 -0.860 1.00 82.81 78 PHE A C 1
ATOM 572 O O . PHE A 1 78 ? -5.442 -6.762 -1.293 1.00 82.81 78 PHE A O 1
ATOM 579 N N . LEU A 1 79 ? -7.346 -5.604 -1.634 1.00 85.25 79 LEU A N 1
ATOM 580 C CA . LEU A 1 79 ? -7.148 -5.377 -3.060 1.00 85.25 79 LEU A CA 1
ATOM 581 C C . LEU A 1 79 ? -6.350 -4.093 -3.272 1.00 85.25 79 LEU A C 1
ATOM 583 O O . LEU A 1 79 ? -6.729 -3.034 -2.765 1.00 85.25 79 LEU A O 1
ATOM 587 N N . PHE A 1 80 ? -5.279 -4.166 -4.059 1.00 83.62 80 PHE A N 1
ATOM 588 C CA . PHE A 1 80 ? -4.598 -2.955 -4.498 1.00 83.62 80 PHE A CA 1
ATOM 589 C C . PHE A 1 80 ? -5.433 -2.199 -5.530 1.00 83.62 80 PHE A C 1
ATOM 591 O O .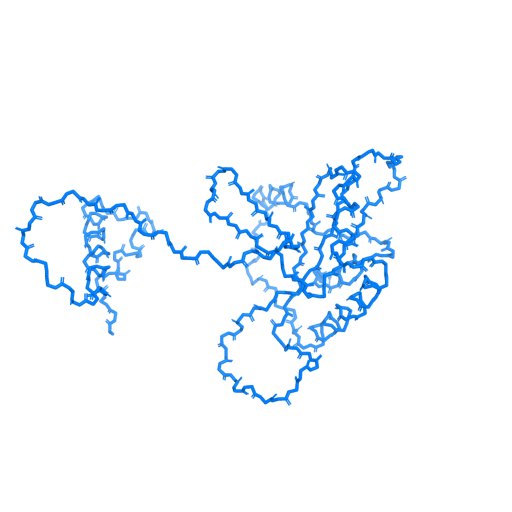 PHE A 1 80 ? -5.854 -2.786 -6.531 1.00 83.62 80 PHE A O 1
ATOM 598 N N . PRO A 1 81 ? -5.610 -0.878 -5.356 1.00 83.44 81 PRO A N 1
ATOM 599 C CA . PRO A 1 81 ? -6.119 -0.031 -6.420 1.00 83.44 81 PRO A CA 1
ATOM 600 C C . PRO A 1 81 ? -5.221 -0.150 -7.653 1.00 83.44 81 PRO A C 1
ATOM 602 O O . PRO A 1 81 ? -4.000 -0.082 -7.546 1.00 83.44 81 PRO A O 1
ATOM 605 N N . ARG A 1 82 ? -5.826 -0.322 -8.828 1.00 80.62 82 ARG A N 1
ATOM 606 C CA . ARG A 1 82 ? -5.096 -0.442 -10.103 1.00 80.62 82 ARG A CA 1
ATOM 607 C C . ARG A 1 82 ? -4.594 0.889 -10.637 1.00 80.62 82 ARG A C 1
ATOM 609 O O . ARG A 1 82 ? -3.663 0.937 -11.433 1.00 80.62 82 ARG A O 1
ATOM 616 N N . GLU A 1 83 ? -5.275 1.964 -10.271 1.00 81.19 83 GLU A N 1
ATOM 617 C CA . GLU A 1 83 ? -5.066 3.259 -10.892 1.00 81.19 83 GLU A CA 1
ATOM 618 C C . GLU A 1 83 ? -3.944 4.027 -10.196 1.00 81.19 83 GLU A C 1
ATOM 620 O O . GLU A 1 83 ? -3.919 4.160 -8.973 1.00 81.19 83 GLU A O 1
ATOM 625 N N . HIS A 1 84 ? -3.035 4.572 -11.008 1.00 89.44 84 HIS A N 1
ATOM 626 C CA . HIS A 1 84 ? -1.990 5.507 -10.592 1.00 89.44 84 HIS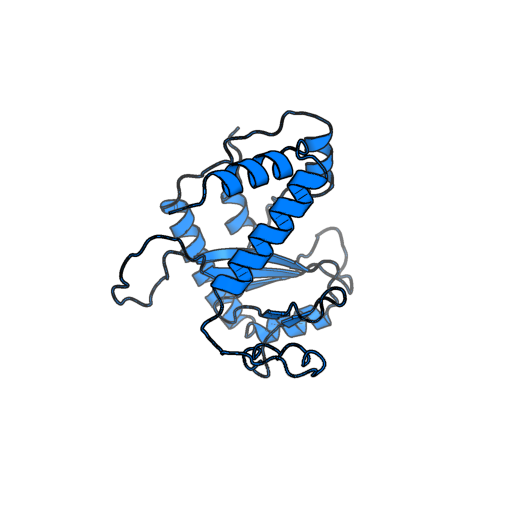 A CA 1
ATOM 627 C C . HIS A 1 84 ? -1.070 4.997 -9.471 1.00 89.44 84 HIS A C 1
ATOM 629 O O . HIS A 1 84 ? -0.707 5.740 -8.557 1.00 89.44 84 HIS A O 1
ATOM 635 N N . VAL A 1 85 ? -0.662 3.732 -9.555 1.00 92.38 85 VAL A N 1
ATOM 636 C CA . VAL A 1 85 ? 0.301 3.142 -8.621 1.00 92.38 85 VAL A CA 1
ATOM 637 C C . VAL A 1 85 ? 1.725 3.448 -9.061 1.00 92.38 85 VAL A C 1
ATOM 639 O O . VAL A 1 85 ? 2.054 3.370 -10.245 1.00 92.38 85 VAL A O 1
ATOM 642 N N . VAL A 1 86 ? 2.596 3.757 -8.105 1.00 94.19 86 VAL A N 1
ATOM 643 C CA . VAL A 1 86 ? 4.040 3.790 -8.339 1.00 94.19 86 VAL A CA 1
ATOM 644 C C . VAL A 1 86 ? 4.715 2.801 -7.407 1.00 94.19 86 VAL A C 1
ATOM 646 O O . VAL A 1 86 ? 4.399 2.758 -6.222 1.00 94.19 86 VAL A O 1
ATOM 649 N N . CYS A 1 87 ? 5.661 2.027 -7.930 1.00 94.25 87 CYS A N 1
ATOM 650 C CA . CYS A 1 87 ? 6.537 1.189 -7.126 1.00 94.25 87 CYS A CA 1
ATOM 651 C C . CYS A 1 87 ? 8.007 1.574 -7.330 1.00 94.25 87 CYS A C 1
ATOM 653 O O . CYS A 1 87 ? 8.418 1.906 -8.442 1.00 94.25 87 CYS A O 1
ATOM 655 N N . GLU A 1 88 ? 8.809 1.514 -6.268 1.00 93.62 88 GLU A N 1
ATOM 656 C CA . GLU A 1 88 ? 10.251 1.788 -6.295 1.00 93.62 88 GLU A CA 1
ATOM 657 C C . GLU A 1 88 ? 11.025 0.740 -5.488 1.00 93.62 88 GLU A C 1
ATOM 659 O O . GLU A 1 88 ? 10.595 0.346 -4.402 1.00 93.62 88 GLU A O 1
ATOM 664 N N . ARG A 1 89 ? 12.174 0.292 -6.012 1.00 91.44 89 ARG A N 1
ATOM 665 C CA . ARG A 1 89 ? 13.144 -0.511 -5.254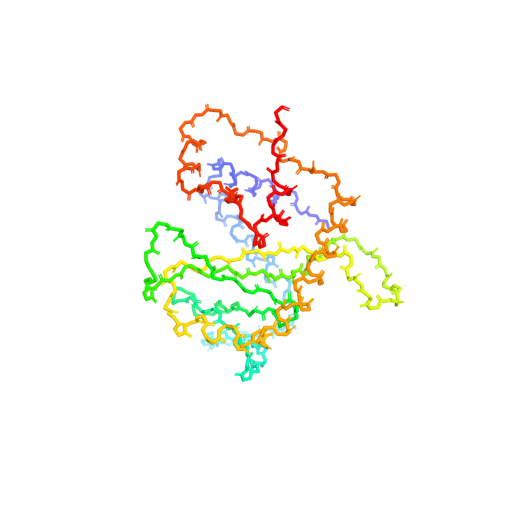 1.00 91.44 89 ARG A CA 1
ATOM 666 C C . ARG A 1 89 ? 13.975 0.422 -4.387 1.00 91.44 89 ARG A C 1
ATOM 668 O O . ARG A 1 89 ? 14.611 1.343 -4.897 1.00 91.44 89 ARG A O 1
ATOM 675 N N . MET A 1 90 ? 14.020 0.161 -3.089 1.00 87.44 90 MET A N 1
ATOM 676 C CA . MET A 1 90 ? 14.963 0.820 -2.196 1.00 87.44 90 MET A CA 1
ATOM 677 C C . MET A 1 90 ? 16.312 0.119 -2.313 1.00 87.44 90 MET A C 1
ATOM 679 O O . MET A 1 90 ? 16.515 -0.965 -1.771 1.00 87.44 90 MET A O 1
ATOM 683 N N . THR A 1 91 ? 17.228 0.747 -3.046 1.00 81.69 91 THR A N 1
ATOM 684 C CA . THR A 1 91 ? 18.635 0.339 -3.058 1.00 81.69 91 THR A CA 1
ATOM 685 C C . THR A 1 91 ? 19.339 1.100 -1.944 1.00 81.69 91 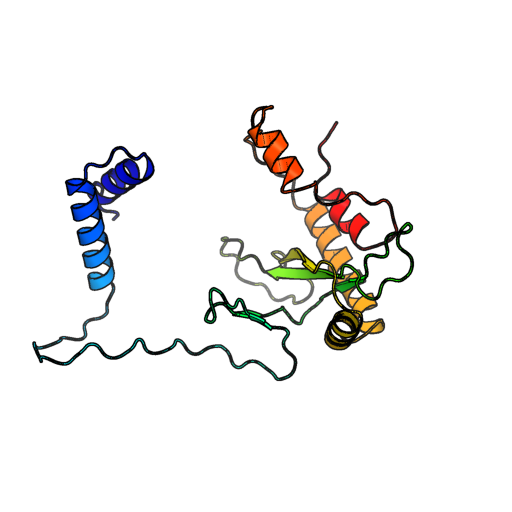THR A C 1
ATOM 687 O O . THR A 1 91 ? 19.447 2.324 -2.008 1.00 81.69 91 THR A O 1
ATOM 690 N N . ASP A 1 92 ? 19.776 0.396 -0.905 1.00 76.19 92 ASP A N 1
ATOM 691 C CA . ASP A 1 92 ? 20.666 0.987 0.089 1.00 76.19 92 ASP A CA 1
ATOM 692 C C . ASP A 1 92 ? 22.089 0.985 -0.483 1.00 76.19 92 ASP A C 1
ATOM 694 O O . ASP A 1 92 ? 22.583 -0.058 -0.911 1.00 76.19 92 ASP A O 1
ATOM 698 N N . ALA A 1 93 ? 22.742 2.147 -0.506 1.00 70.00 93 ALA A N 1
ATOM 699 C CA . ALA A 1 93 ? 24.087 2.310 -1.056 1.00 70.00 93 ALA A CA 1
ATOM 700 C C . ALA A 1 93 ? 25.126 1.407 -0.364 1.00 70.00 93 ALA A C 1
ATOM 702 O O . ALA A 1 93 ? 26.152 1.088 -0.961 1.00 70.00 93 ALA A O 1
ATOM 703 N N . ALA A 1 94 ? 24.860 0.986 0.877 1.00 69.62 94 ALA A N 1
ATOM 704 C CA . ALA A 1 94 ? 25.736 0.104 1.642 1.00 69.62 94 ALA A CA 1
ATOM 705 C C . ALA A 1 94 ? 25.523 -1.392 1.355 1.00 69.62 94 ALA A C 1
ATOM 707 O O . ALA A 1 94 ? 26.370 -2.207 1.723 1.00 69.62 94 ALA A O 1
ATOM 708 N N . THR A 1 95 ? 24.409 -1.770 0.720 1.00 64.56 95 THR A N 1
ATOM 709 C CA . THR A 1 95 ? 24.066 -3.182 0.528 1.00 64.56 95 THR A CA 1
ATOM 710 C C . THR A 1 95 ? 24.332 -3.561 -0.929 1.00 64.56 95 THR A C 1
ATOM 712 O O . THR A 1 95 ? 23.643 -3.054 -1.817 1.00 64.56 95 THR A O 1
ATOM 715 N N . PRO A 1 96 ? 25.326 -4.427 -1.224 1.00 68.81 96 PRO A N 1
ATOM 716 C CA . PRO A 1 96 ? 25.505 -4.947 -2.582 1.00 68.81 96 PRO A CA 1
ATOM 717 C C . PRO A 1 96 ? 24.193 -5.592 -3.030 1.00 68.81 96 PRO A C 1
ATOM 719 O O . PRO A 1 96 ? 23.492 -6.094 -2.158 1.00 68.81 96 PRO A O 1
ATOM 722 N N . LEU A 1 97 ? 23.868 -5.569 -4.337 1.00 65.50 97 LEU A N 1
ATOM 723 C CA . LEU A 1 97 ? 22.615 -6.096 -4.912 1.00 65.50 97 LEU A CA 1
ATOM 724 C C . LEU A 1 97 ? 22.257 -7.467 -4.310 1.00 65.50 97 LEU A C 1
ATOM 726 O O . LEU A 1 97 ? 22.618 -8.520 -4.833 1.00 65.50 97 LEU A O 1
ATOM 730 N N . SER A 1 98 ? 21.547 -7.451 -3.190 1.00 65.81 98 SER A N 1
ATOM 731 C CA . SER A 1 98 ? 21.081 -8.639 -2.515 1.00 65.81 98 SER A CA 1
ATOM 732 C C . SER A 1 98 ? 19.878 -9.141 -3.292 1.00 65.81 98 SER A C 1
ATOM 734 O O . SER A 1 98 ? 19.135 -8.370 -3.905 1.00 65.81 98 SER A O 1
ATOM 736 N N . SER A 1 99 ? 19.665 -10.453 -3.255 1.00 74.81 99 SER A N 1
ATOM 737 C CA . SER A 1 99 ? 18.477 -11.095 -3.828 1.00 74.81 99 SER A CA 1
ATOM 738 C C . SER A 1 99 ? 17.166 -10.589 -3.214 1.00 74.81 99 SER A C 1
ATOM 740 O O . SER A 1 99 ? 16.099 -10.784 -3.801 1.00 74.81 99 SER A O 1
ATOM 742 N N . TYR A 1 100 ? 17.263 -9.924 -2.061 1.00 88.19 100 TYR A N 1
ATOM 743 C CA . TYR A 1 100 ? 16.163 -9.327 -1.328 1.00 88.19 100 TYR A CA 1
ATOM 744 C C . TYR A 1 100 ? 16.361 -7.821 -1.212 1.00 88.19 100 TYR A C 1
ATOM 746 O O . TYR A 1 100 ? 17.409 -7.369 -0.752 1.00 88.19 100 TYR A O 1
ATOM 754 N N . GLN A 1 101 ? 15.359 -7.054 -1.624 1.00 90.12 101 GLN A N 1
ATOM 755 C CA . GLN A 1 101 ? 15.356 -5.595 -1.545 1.00 90.12 101 GLN A CA 1
ATOM 756 C C . GLN A 1 101 ? 14.006 -5.116 -1.043 1.00 90.12 101 GLN A C 1
ATOM 758 O O . GLN A 1 101 ? 12.993 -5.793 -1.199 1.00 90.12 101 GLN A O 1
ATOM 763 N N . ASP A 1 102 ? 13.978 -3.931 -0.456 1.00 91.56 102 ASP A N 1
ATOM 764 C CA . ASP A 1 102 ? 12.720 -3.352 -0.016 1.00 91.56 102 ASP A CA 1
ATOM 765 C C . ASP A 1 102 ? 11.993 -2.714 -1.202 1.00 91.56 102 ASP A C 1
ATOM 767 O O . ASP A 1 102 ? 12.598 -2.038 -2.035 1.00 91.56 102 ASP A O 1
ATOM 771 N N . ILE A 1 103 ? 10.680 -2.921 -1.278 1.00 92.75 103 ILE A N 1
ATOM 772 C CA . ILE A 1 103 ? 9.823 -2.344 -2.316 1.00 92.75 103 ILE A CA 1
ATOM 773 C C . ILE A 1 103 ? 8.899 -1.331 -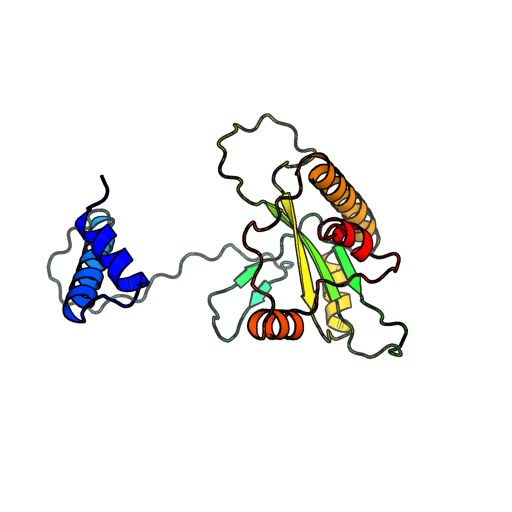1.658 1.00 92.75 103 ILE A C 1
ATOM 775 O O . ILE A 1 103 ? 8.162 -1.666 -0.732 1.00 92.75 103 ILE A O 1
ATOM 779 N N . LEU A 1 104 ? 8.915 -0.097 -2.149 1.00 93.56 104 LEU A N 1
ATOM 780 C CA . LEU A 1 104 ? 7.958 0.933 -1.775 1.00 93.56 104 LEU A CA 1
ATOM 781 C C . LEU A 1 104 ? 6.850 0.983 -2.826 1.00 93.56 104 LEU A C 1
ATOM 783 O O . LEU A 1 104 ? 7.146 1.095 -4.010 1.00 93.56 104 LEU A O 1
ATOM 787 N N . ILE A 1 105 ? 5.592 0.934 -2.404 1.00 92.88 105 ILE A N 1
ATOM 788 C CA . ILE A 1 105 ? 4.413 1.080 -3.260 1.00 92.88 105 ILE A CA 1
ATOM 789 C C . ILE A 1 105 ? 3.640 2.302 -2.781 1.00 92.88 105 ILE A C 1
ATOM 791 O O . ILE A 1 105 ? 3.302 2.395 -1.605 1.00 92.88 105 ILE A O 1
ATOM 795 N N . ALA A 1 106 ? 3.364 3.239 -3.679 1.00 92.69 106 ALA A N 1
ATOM 796 C CA . ALA A 1 106 ? 2.562 4.423 -3.424 1.00 92.69 106 ALA A CA 1
ATOM 797 C C . ALA A 1 106 ? 1.279 4.356 -4.251 1.00 92.69 106 ALA A C 1
ATOM 799 O O . ALA A 1 106 ? 1.331 4.134 -5.462 1.00 92.69 106 ALA A O 1
ATOM 800 N N . VAL A 1 107 ? 0.137 4.561 -3.600 1.00 90.81 107 VAL A N 1
ATOM 801 C CA . VAL A 1 107 ? -1.181 4.469 -4.230 1.00 90.81 107 VAL A CA 1
ATOM 802 C C . VAL A 1 107 ? -2.096 5.588 -3.732 1.00 90.81 107 VAL A C 1
ATOM 804 O O . VAL A 1 107 ? -2.093 5.887 -2.532 1.00 90.81 107 VAL A O 1
ATOM 807 N N . PRO A 1 108 ? -2.879 6.239 -4.608 1.00 89.06 108 PRO A N 1
ATOM 808 C CA . PRO A 1 108 ? -3.897 7.168 -4.161 1.00 89.06 108 PRO A CA 1
ATOM 809 C C . PRO A 1 108 ? -5.076 6.374 -3.593 1.00 89.06 108 PRO A C 1
ATOM 811 O O . PRO A 1 108 ? -5.647 5.509 -4.252 1.00 89.06 108 PRO A O 1
ATOM 814 N N . ILE A 1 109 ? -5.445 6.678 -2.356 1.00 85.56 109 ILE A N 1
ATOM 815 C CA . ILE A 1 109 ? -6.622 6.141 -1.692 1.00 85.56 109 ILE A CA 1
ATOM 816 C C . ILE A 1 109 ? -7.671 7.253 -1.638 1.00 85.56 109 ILE A C 1
ATOM 818 O O . ILE A 1 109 ? -7.395 8.329 -1.091 1.00 85.56 109 ILE A O 1
ATOM 822 N N . PRO A 1 110 ? -8.876 7.024 -2.187 1.00 80.88 110 PRO A N 1
ATOM 823 C CA . PRO A 1 110 ? -9.982 7.942 -2.006 1.00 80.88 110 PRO A CA 1
ATOM 824 C C . PRO A 1 110 ? -10.448 7.829 -0.555 1.00 80.88 110 PRO A C 1
ATOM 826 O O . PRO A 1 110 ? -11.124 6.873 -0.180 1.00 80.88 110 PRO A O 1
ATOM 829 N N . PHE A 1 111 ? -10.086 8.797 0.281 1.00 71.88 111 PHE A N 1
ATOM 830 C CA . PHE A 1 111 ? -10.732 8.909 1.579 1.00 71.88 111 PHE A CA 1
ATOM 831 C C . PHE A 1 111 ? -12.070 9.600 1.354 1.00 71.88 111 PHE A C 1
ATOM 833 O O . PHE A 1 111 ? -12.143 10.669 0.745 1.00 71.88 111 PHE A O 1
ATOM 840 N N . ALA A 1 112 ? -13.148 8.966 1.811 1.00 59.91 112 ALA A N 1
ATOM 841 C CA . ALA A 1 112 ? -14.455 9.593 1.842 1.00 59.91 112 ALA A CA 1
ATOM 842 C C . ALA A 1 112 ? -14.406 10.718 2.881 1.00 59.91 112 ALA A C 1
ATOM 844 O O . ALA A 1 112 ? -14.718 10.523 4.053 1.00 59.91 112 ALA A O 1
ATOM 845 N N . ASN A 1 113 ? -13.964 11.902 2.467 1.00 56.91 113 ASN A N 1
ATOM 846 C CA . ASN A 1 113 ? -14.128 13.093 3.281 1.00 56.91 113 ASN A CA 1
ATOM 847 C C . ASN A 1 113 ? -15.640 13.271 3.458 1.00 56.91 113 ASN A C 1
ATOM 849 O O . ASN A 1 113 ? -16.362 13.405 2.469 1.00 56.91 113 ASN A O 1
ATOM 853 N N . SER A 1 114 ? -16.126 13.193 4.699 1.00 47.81 114 SER A N 1
ATOM 854 C CA . SER A 1 114 ? -17.545 13.246 5.061 1.00 47.81 114 SER A CA 1
ATOM 855 C C . SER A 1 114 ? -18.126 14.649 4.860 1.00 47.81 114 SER A C 1
ATOM 857 O O . SER A 1 114 ? -18.553 15.317 5.799 1.00 47.81 114 SER A O 1
ATOM 859 N N . THR A 1 115 ? -18.128 15.135 3.631 1.00 47.75 115 THR A N 1
ATOM 860 C CA . THR A 1 115 ? -18.819 16.360 3.261 1.00 47.75 115 THR A CA 1
ATOM 861 C C . THR A 1 115 ? -19.534 16.093 1.960 1.00 47.75 115 THR A C 1
ATOM 863 O O . THR A 1 115 ? -18.915 16.030 0.901 1.00 47.75 115 THR A O 1
ATOM 866 N N . ASN A 1 116 ? -20.851 15.911 2.077 1.00 45.47 116 ASN A N 1
ATOM 867 C CA . ASN A 1 116 ? -21.813 15.990 0.988 1.00 45.47 116 ASN A CA 1
ATOM 868 C C . ASN A 1 116 ? -21.478 17.206 0.119 1.00 45.47 116 ASN A C 1
ATOM 870 O O . ASN A 1 116 ? -21.821 18.338 0.451 1.00 45.47 116 ASN A O 1
ATOM 874 N N . THR A 1 117 ? -20.769 17.005 -0.979 1.00 45.50 117 THR A N 1
ATOM 875 C CA . THR A 1 117 ? -20.640 18.026 -2.008 1.00 45.50 117 THR A CA 1
ATOM 876 C C . THR A 1 117 ? -20.847 17.312 -3.321 1.00 45.50 117 THR A C 1
ATOM 878 O O . THR A 1 117 ? -20.003 16.557 -3.796 1.00 45.50 117 THR A O 1
ATOM 881 N N . THR A 1 118 ? -22.067 17.484 -3.811 1.00 49.22 118 THR A N 1
ATOM 882 C CA . THR A 1 118 ? -22.580 17.063 -5.104 1.00 49.22 118 THR A CA 1
ATOM 883 C C . THR A 1 118 ? -21.511 17.245 -6.176 1.00 49.22 118 THR A C 1
ATOM 885 O O . THR A 1 118 ? -20.986 18.339 -6.381 1.00 49.22 118 THR A O 1
ATOM 888 N N . ALA A 1 119 ? -21.157 16.134 -6.815 1.00 46.53 119 ALA A N 1
ATOM 889 C CA . ALA A 1 119 ? -20.141 16.066 -7.843 1.00 46.53 119 ALA A CA 1
ATOM 890 C C . ALA A 1 119 ? -20.564 16.887 -9.068 1.00 46.53 119 ALA A C 1
ATOM 892 O O . ALA A 1 119 ? -21.483 16.506 -9.791 1.00 46.53 119 ALA A O 1
ATOM 893 N N . THR A 1 120 ? -19.862 17.989 -9.323 1.00 43.62 120 THR A N 1
ATOM 894 C CA . THR A 1 120 ? -19.851 18.618 -10.644 1.00 43.62 120 THR A CA 1
ATOM 895 C C . THR A 1 120 ? -18.734 17.977 -11.459 1.00 43.62 120 THR A C 1
ATOM 897 O O . THR A 1 120 ? -17.561 18.019 -11.096 1.00 43.62 120 THR A O 1
ATOM 900 N N . THR A 1 121 ? -19.153 17.350 -12.551 1.00 47.19 121 THR A N 1
ATOM 901 C CA . THR A 1 121 ? -18.402 16.785 -13.675 1.00 47.19 121 THR A CA 1
ATOM 902 C C . THR A 1 121 ? -17.102 17.523 -14.009 1.00 47.19 121 THR A C 1
ATOM 904 O O . THR A 1 121 ? -17.110 18.504 -14.746 1.00 47.19 121 THR A O 1
ATOM 907 N N . ASN A 1 122 ? -15.975 17.012 -13.515 1.00 48.00 122 ASN A N 1
ATOM 908 C CA . ASN A 1 122 ? -14.686 17.087 -14.201 1.00 48.00 122 ASN A CA 1
ATOM 909 C C . ASN A 1 122 ? -13.787 15.936 -13.706 1.00 48.00 122 ASN A C 1
ATOM 911 O O . ASN A 1 122 ? -13.395 15.940 -12.540 1.00 48.00 122 ASN A O 1
ATOM 915 N N . PRO A 1 123 ? -13.434 14.952 -14.554 1.00 49.41 123 PRO A N 1
ATOM 916 C CA . PRO A 1 123 ? -12.658 13.771 -14.156 1.00 49.41 123 PRO A CA 1
ATOM 917 C C . PRO A 1 123 ? -11.156 14.047 -13.951 1.00 49.41 123 PRO A C 1
ATOM 919 O O . PRO A 1 123 ? -10.363 13.115 -13.911 1.00 49.41 123 PRO A O 1
ATOM 922 N N . ALA A 1 124 ? -10.728 15.309 -13.859 1.00 53.72 124 ALA A N 1
ATOM 923 C CA . ALA A 1 124 ? -9.309 15.629 -13.976 1.00 53.72 124 ALA A CA 1
ATOM 924 C C . ALA A 1 124 ? -8.495 15.347 -12.701 1.00 53.72 124 ALA A C 1
ATOM 926 O O . ALA A 1 124 ? -7.372 14.879 -12.822 1.00 53.72 124 ALA A O 1
ATOM 927 N N . ILE A 1 125 ? -9.009 15.594 -11.490 1.00 54.72 125 ILE A N 1
ATOM 928 C CA . ILE A 1 125 ? -8.308 15.292 -10.225 1.00 54.72 125 ILE A CA 1
ATOM 929 C C . ILE A 1 125 ? -9.369 15.150 -9.129 1.00 54.72 125 ILE A C 1
ATOM 931 O O . ILE A 1 125 ? -9.979 16.144 -8.737 1.00 54.72 125 ILE A O 1
ATOM 935 N N . THR A 1 126 ? -9.608 13.940 -8.619 1.00 56.72 126 THR A N 1
ATOM 936 C CA . THR A 1 126 ? -10.574 13.730 -7.529 1.00 56.72 126 THR A CA 1
ATOM 937 C C . THR A 1 126 ? -10.022 14.345 -6.230 1.00 56.72 126 THR A C 1
ATOM 939 O O . THR A 1 126 ? -9.023 13.847 -5.700 1.00 56.72 126 THR A O 1
ATOM 942 N N . PRO A 1 127 ? -10.638 15.410 -5.681 1.00 57.53 127 PRO A N 1
ATOM 943 C CA . PRO A 1 127 ? -10.023 16.296 -4.682 1.00 57.53 127 PRO A CA 1
ATOM 944 C C . PRO A 1 127 ? -9.918 15.718 -3.256 1.00 57.53 127 PRO A C 1
ATOM 946 O O . PRO A 1 127 ? -9.536 16.445 -2.339 1.00 57.53 127 PRO A O 1
ATOM 949 N N . ALA A 1 128 ? -10.254 14.440 -3.057 1.00 61.81 128 ALA A N 1
ATOM 950 C CA . ALA A 1 128 ? -10.237 13.756 -1.759 1.00 61.81 128 ALA A CA 1
ATOM 951 C C . ALA A 1 128 ? -9.255 12.568 -1.696 1.00 61.81 128 ALA A C 1
ATOM 953 O O . ALA A 1 128 ? -9.279 11.781 -0.752 1.00 61.81 128 ALA A O 1
ATOM 954 N N . SER A 1 129 ? -8.384 12.420 -2.695 1.00 74.00 129 SER A N 1
ATOM 955 C CA . SER A 1 129 ? -7.407 11.329 -2.703 1.00 74.00 129 SER A CA 1
ATOM 956 C C . SER A 1 129 ? -6.221 11.682 -1.805 1.00 74.00 129 SER A C 1
ATOM 958 O O . SER A 1 129 ? -5.527 12.664 -2.067 1.00 74.00 129 SER A O 1
ATOM 960 N N . GLN A 1 130 ? -5.969 10.895 -0.759 1.00 83.19 130 GLN A N 1
ATOM 961 C CA . GLN A 1 130 ? -4.672 10.913 -0.073 1.00 83.19 130 GLN A CA 1
ATOM 962 C C . GLN A 1 130 ? -3.774 9.857 -0.699 1.00 83.19 130 GLN A C 1
ATOM 964 O O . GLN A 1 130 ? -4.259 8.909 -1.303 1.00 83.19 130 GLN A O 1
ATOM 969 N N . ILE A 1 131 ? -2.462 9.996 -0.552 1.00 86.44 131 ILE A N 1
ATOM 970 C CA . ILE A 1 131 ? -1.538 8.980 -1.046 1.00 86.44 131 ILE A CA 1
ATOM 971 C C . ILE A 1 131 ? -1.073 8.141 0.132 1.00 86.44 131 ILE A C 1
ATOM 973 O O . ILE A 1 131 ? -0.503 8.667 1.086 1.00 86.44 131 ILE A O 1
ATOM 977 N N . SER A 1 132 ? -1.321 6.840 0.043 1.00 86.06 132 SER A N 1
ATOM 978 C CA . SER A 1 132 ? -0.827 5.853 0.989 1.00 86.06 132 SER A CA 1
ATOM 979 C C . SER A 1 132 ? 0.439 5.212 0.448 1.00 86.06 132 SER A C 1
ATOM 981 O O . SER A 1 132 ? 0.544 4.939 -0.751 1.00 86.06 132 SER A O 1
ATOM 983 N N . THR A 1 133 ? 1.402 4.977 1.334 1.00 89.44 133 THR A N 1
ATOM 984 C CA . THR A 1 133 ? 2.640 4.277 1.013 1.00 89.44 133 THR A CA 1
ATOM 985 C C . THR A 1 133 ? 2.739 3.000 1.828 1.00 89.44 133 THR A C 1
ATOM 987 O O . THR A 1 133 ? 2.530 2.985 3.039 1.00 89.44 133 THR A O 1
ATOM 990 N N . MET A 1 134 ? 3.077 1.911 1.152 1.00 89.00 134 MET A N 1
ATOM 991 C CA . MET A 1 134 ? 3.328 0.616 1.758 1.00 89.00 134 MET A CA 1
ATOM 992 C C . MET A 1 134 ? 4.752 0.186 1.427 1.00 89.00 134 MET A C 1
ATOM 994 O O . MET A 1 134 ? 5.207 0.337 0.295 1.00 89.00 134 MET A O 1
ATOM 998 N N . ARG A 1 135 ? 5.461 -0.363 2.413 1.00 91.31 135 ARG A N 1
ATOM 999 C CA . ARG A 1 135 ? 6.808 -0.909 2.234 1.00 91.31 135 ARG A CA 1
ATOM 1000 C C . ARG A 1 135 ? 6.782 -2.413 2.456 1.00 91.31 135 ARG A C 1
ATOM 1002 O O . ARG A 1 135 ? 6.444 -2.864 3.546 1.00 91.31 135 ARG A O 1
ATOM 1009 N N . ILE A 1 136 ? 7.186 -3.168 1.444 1.00 91.69 136 ILE A N 1
ATOM 1010 C CA . ILE A 1 136 ? 7.433 -4.606 1.541 1.00 91.69 136 ILE A CA 1
ATOM 1011 C C . ILE A 1 136 ? 8.917 -4.774 1.850 1.00 91.69 136 ILE A C 1
ATOM 1013 O O . ILE A 1 136 ? 9.760 -4.389 1.040 1.00 91.69 136 ILE A O 1
ATOM 1017 N N . LYS A 1 137 ? 9.237 -5.294 3.035 1.00 91.25 137 LYS A N 1
ATOM 1018 C CA . LYS A 1 137 ? 10.625 -5.510 3.456 1.00 91.25 137 LYS A CA 1
ATOM 1019 C C . LYS A 1 137 ? 11.165 -6.827 2.914 1.00 91.25 137 LYS A C 1
ATOM 1021 O O . LYS A 1 137 ? 10.429 -7.808 2.878 1.00 91.25 137 LYS A O 1
ATOM 1026 N N . SER A 1 138 ? 12.452 -6.855 2.569 1.00 91.38 138 SER A N 1
ATOM 1027 C CA . SER A 1 138 ? 13.170 -8.058 2.139 1.00 91.38 138 SER A CA 1
ATOM 1028 C C . SER A 1 138 ? 12.418 -8.819 1.038 1.00 91.38 138 SER A C 1
ATOM 1030 O O . SER A 1 138 ? 12.251 -10.037 1.105 1.00 91.38 138 SER A O 1
ATOM 1032 N N . ALA A 1 139 ? 11.921 -8.098 0.031 1.00 92.19 139 ALA A N 1
ATOM 1033 C CA . ALA A 1 139 ? 11.173 -8.685 -1.069 1.00 92.19 139 ALA A CA 1
ATOM 1034 C C . ALA A 1 139 ? 12.122 -9.404 -2.045 1.00 92.19 139 ALA A C 1
ATOM 1036 O O . ALA A 1 139 ? 13.114 -8.805 -2.471 1.00 92.19 139 ALA A O 1
ATOM 1037 N N . PRO A 1 140 ? 11.823 -10.652 -2.450 1.00 93.44 140 PRO A N 1
ATOM 1038 C CA . PRO A 1 140 ? 12.581 -11.338 -3.491 1.00 93.44 140 PRO A CA 1
ATOM 1039 C C . PRO A 1 140 ? 12.548 -10.567 -4.816 1.00 93.44 140 PRO A C 1
ATOM 1041 O O . PRO A 1 140 ? 11.534 -9.954 -5.156 1.00 93.44 140 PRO A O 1
ATOM 1044 N N . ALA A 1 141 ? 13.603 -10.685 -5.626 1.00 91.44 141 ALA A N 1
ATOM 1045 C CA . ALA A 1 141 ? 13.670 -10.051 -6.949 1.00 91.44 141 ALA A CA 1
ATOM 1046 C C . ALA A 1 141 ? 12.442 -10.347 -7.839 1.00 91.44 141 ALA A C 1
ATOM 1048 O O . ALA A 1 141 ? 11.908 -9.431 -8.466 1.00 91.44 141 ALA A O 1
ATOM 1049 N N . MET A 1 142 ? 11.936 -11.589 -7.813 1.00 93.25 142 MET A N 1
ATOM 1050 C CA . MET A 1 142 ? 10.735 -11.983 -8.563 1.00 93.25 142 MET A CA 1
ATOM 1051 C C . MET A 1 142 ? 9.485 -11.199 -8.147 1.00 93.25 142 MET A C 1
ATOM 1053 O O . MET A 1 142 ? 8.654 -10.887 -8.995 1.00 93.25 142 MET A O 1
ATOM 1057 N N . LEU A 1 143 ? 9.342 -10.850 -6.863 1.00 93.38 143 LEU A N 1
ATOM 1058 C CA . LEU A 1 143 ? 8.187 -10.090 -6.386 1.00 93.38 143 LEU A CA 1
ATOM 1059 C C . LEU A 1 143 ? 8.185 -8.676 -6.973 1.00 93.38 143 LEU A C 1
ATOM 1061 O O . LEU A 1 143 ? 7.139 -8.180 -7.387 1.00 93.38 143 LEU A O 1
ATOM 1065 N N . TRP A 1 144 ? 9.357 -8.050 -7.082 1.00 92.94 144 TRP A N 1
ATOM 1066 C CA . TRP A 1 144 ? 9.466 -6.785 -7.799 1.00 92.94 144 TRP A CA 1
ATOM 1067 C C . TRP A 1 144 ? 9.100 -6.922 -9.271 1.00 92.94 144 TRP A C 1
ATOM 1069 O O . TRP A 1 144 ? 8.376 -6.077 -9.792 1.00 92.94 144 TRP A O 1
ATOM 1079 N N . ASP A 1 145 ? 9.613 -7.941 -9.960 1.00 92.50 145 ASP A N 1
ATOM 1080 C CA . ASP A 1 145 ? 9.345 -8.104 -11.390 1.00 92.50 145 ASP A CA 1
ATOM 1081 C C . ASP A 1 145 ? 7.836 -8.271 -11.630 1.00 92.50 145 ASP A C 1
ATOM 1083 O O . ASP A 1 145 ? 7.278 -7.667 -12.544 1.00 92.50 145 ASP A O 1
ATOM 1087 N N . THR A 1 146 ? 7.152 -9.002 -10.746 1.00 92.62 146 THR A N 1
ATOM 1088 C CA . THR A 1 146 ? 5.692 -9.132 -10.746 1.00 92.62 146 THR A CA 1
ATOM 1089 C C . THR A 1 146 ? 4.990 -7.794 -10.513 1.00 92.62 146 THR A C 1
ATOM 1091 O O . THR A 1 146 ? 4.140 -7.413 -11.315 1.00 92.62 146 THR A O 1
ATOM 1094 N N . ILE A 1 147 ? 5.351 -7.047 -9.463 1.00 93.19 147 ILE A N 1
ATOM 1095 C CA . ILE A 1 147 ? 4.707 -5.761 -9.138 1.00 93.19 147 ILE A CA 1
ATOM 1096 C C . ILE A 1 147 ? 4.964 -4.728 -10.241 1.00 93.19 147 ILE A C 1
ATOM 1098 O O . ILE A 1 147 ? 4.038 -4.061 -10.686 1.00 93.19 147 ILE A O 1
ATOM 1102 N N . SER A 1 148 ? 6.197 -4.614 -10.729 1.00 92.19 148 SER A N 1
ATOM 1103 C CA . SER A 1 148 ? 6.561 -3.654 -11.779 1.00 92.19 148 SER A CA 1
ATOM 1104 C C . SER A 1 148 ? 5.843 -3.933 -13.102 1.00 92.19 148 SER A C 1
ATOM 1106 O O . SER A 1 148 ? 5.366 -2.996 -13.747 1.00 92.19 148 SER A O 1
ATOM 1108 N N . ARG A 1 149 ? 5.684 -5.208 -13.489 1.00 91.25 149 ARG A N 1
ATOM 1109 C CA . ARG A 1 149 ? 4.852 -5.597 -14.641 1.00 91.25 149 ARG A CA 1
ATOM 1110 C C . ARG A 1 149 ? 3.379 -5.304 -14.399 1.00 91.25 149 ARG A C 1
ATOM 1112 O O . ARG A 1 149 ? 2.727 -4.777 -15.294 1.00 91.25 149 ARG A O 1
ATOM 1119 N N . TRP A 1 150 ? 2.874 -5.595 -13.201 1.00 91.69 150 TRP A N 1
ATOM 1120 C CA . TRP A 1 150 ? 1.490 -5.312 -12.825 1.00 91.69 150 TRP A CA 1
ATOM 1121 C C . TRP A 1 150 ? 1.154 -3.813 -12.893 1.00 91.69 150 TRP A C 1
ATOM 1123 O O . TRP A 1 150 ? 0.097 -3.454 -13.404 1.00 91.69 150 TRP A O 1
ATOM 1133 N N . VAL A 1 151 ? 2.072 -2.927 -12.483 1.00 92.06 151 VAL A N 1
ATOM 1134 C CA . VAL A 1 151 ? 1.908 -1.463 -12.618 1.00 92.06 151 VAL A CA 1
ATOM 1135 C C . VAL A 1 151 ? 1.894 -1.003 -14.090 1.00 92.06 151 VAL A C 1
ATOM 1137 O O . VAL A 1 151 ? 1.440 0.099 -14.400 1.00 92.06 151 VAL A O 1
ATOM 1140 N N . GLY A 1 152 ? 2.355 -1.842 -15.022 1.00 91.44 152 GLY A N 1
ATOM 1141 C CA . GLY A 1 152 ? 2.411 -1.542 -16.454 1.00 91.44 152 GLY A CA 1
ATOM 1142 C C . GLY A 1 152 ? 3.794 -1.116 -16.955 1.00 91.44 152 GLY A C 1
ATOM 1143 O O . GLY A 1 152 ? 3.889 -0.504 -18.016 1.00 91.44 152 GLY A O 1
ATOM 1144 N N . GLY A 1 153 ? 4.863 -1.424 -16.213 1.00 90.75 153 GLY A N 1
ATOM 1145 C CA . GLY A 1 153 ? 6.246 -1.144 -16.610 1.00 90.75 153 GLY A CA 1
ATOM 1146 C C . GLY A 1 153 ? 6.670 0.323 -16.466 1.00 90.75 153 GLY A C 1
ATOM 1147 O O . GLY A 1 153 ? 5.971 1.142 -15.869 1.00 90.75 153 GLY A O 1
ATOM 1148 N N . GLU A 1 154 ? 7.849 0.659 -17.001 1.00 90.75 154 GLU A N 1
ATOM 1149 C CA . GLU A 1 154 ? 8.504 1.957 -16.755 1.00 90.75 154 GLU A CA 1
ATOM 1150 C C . GLU A 1 154 ? 7.725 3.153 -17.325 1.00 90.75 154 GLU A C 1
ATOM 1152 O O . GLU A 1 154 ? 7.687 4.220 -16.715 1.00 90.75 154 GLU A O 1
ATOM 1157 N N . GLU A 1 155 ? 7.048 2.983 -18.463 1.00 92.62 155 GLU A N 1
ATOM 1158 C CA . GLU A 1 155 ? 6.270 4.062 -19.081 1.00 92.62 155 GLU A CA 1
ATOM 1159 C C . GLU A 1 155 ? 5.044 4.440 -18.232 1.00 92.62 155 GLU A C 1
ATOM 1161 O O . GLU A 1 155 ? 4.803 5.622 -17.961 1.00 92.62 155 GLU A O 1
ATOM 1166 N N . SER A 1 156 ? 4.292 3.440 -17.758 1.00 93.00 156 SER A N 1
ATOM 1167 C CA . SER A 1 156 ? 3.188 3.650 -16.816 1.00 93.00 156 SER A CA 1
ATOM 1168 C C . SER A 1 156 ? 3.691 4.219 -15.496 1.00 93.00 156 SER A C 1
ATOM 1170 O O . SER A 1 156 ? 3.094 5.159 -14.976 1.00 93.00 156 SER A O 1
ATOM 1172 N N . LEU A 1 157 ? 4.827 3.731 -14.984 1.00 91.38 157 LEU A N 1
ATOM 1173 C CA . LEU A 1 157 ? 5.454 4.275 -13.779 1.00 91.38 157 LEU A CA 1
ATOM 1174 C C . LEU A 1 157 ? 5.795 5.760 -13.932 1.00 91.38 157 LEU A C 1
ATOM 1176 O O . LEU A 1 157 ? 5.496 6.546 -13.034 1.00 91.38 157 LEU A O 1
ATOM 1180 N N . ALA A 1 158 ? 6.369 6.177 -15.062 1.00 92.31 158 ALA A N 1
ATOM 1181 C CA . ALA A 1 158 ? 6.689 7.579 -15.319 1.00 92.31 158 ALA A CA 1
ATOM 1182 C C . ALA A 1 158 ? 5.431 8.467 -15.340 1.00 92.31 158 ALA A C 1
ATOM 1184 O O . ALA A 1 158 ? 5.409 9.517 -14.689 1.00 92.31 158 ALA A O 1
ATOM 1185 N N . ARG A 1 159 ? 4.359 8.028 -16.016 1.00 94.44 159 ARG A N 1
ATOM 1186 C CA . ARG A 1 159 ? 3.066 8.737 -16.032 1.00 94.44 159 ARG A CA 1
ATOM 1187 C C . ARG A 1 159 ? 2.431 8.806 -14.642 1.00 94.44 159 ARG A C 1
ATOM 1189 O O . ARG A 1 159 ? 2.017 9.879 -14.202 1.00 94.44 159 ARG A O 1
ATOM 1196 N N . ASN A 1 160 ? 2.430 7.694 -13.914 1.00 93.75 160 ASN A N 1
ATOM 1197 C CA . ASN A 1 160 ? 1.879 7.612 -12.563 1.00 93.75 160 ASN A CA 1
ATOM 1198 C C . ASN A 1 160 ? 2.665 8.494 -11.580 1.00 93.75 160 ASN A C 1
ATOM 1200 O O . ASN A 1 160 ? 2.057 9.182 -10.763 1.00 93.75 160 ASN A O 1
ATOM 1204 N N . ARG A 1 161 ? 4.001 8.570 -11.696 1.00 92.69 161 ARG A N 1
ATOM 1205 C CA . ARG A 1 161 ? 4.840 9.495 -10.908 1.00 92.69 161 ARG A CA 1
ATOM 1206 C C . ARG A 1 161 ? 4.430 10.949 -11.128 1.00 92.69 161 ARG A C 1
ATOM 1208 O O . ARG A 1 161 ? 4.297 11.696 -10.159 1.00 92.69 161 ARG A O 1
ATOM 1215 N N . GLN A 1 162 ? 4.200 11.351 -12.379 1.00 92.56 162 GLN A N 1
ATOM 1216 C CA . GLN A 1 162 ? 3.736 12.706 -12.685 1.00 92.56 162 GLN A CA 1
ATOM 1217 C C . GLN A 1 162 ? 2.367 12.975 -12.054 1.00 92.56 162 GLN A C 1
ATOM 1219 O O . GLN A 1 162 ? 2.202 13.991 -11.378 1.00 92.56 162 GLN A O 1
ATOM 1224 N N . PHE A 1 163 ? 1.422 12.047 -12.187 1.00 91.00 163 PHE A N 1
ATOM 1225 C CA . PHE A 1 163 ? 0.095 12.174 -11.587 1.00 91.00 163 PHE A CA 1
ATOM 1226 C C . PHE A 1 163 ? 0.147 12.284 -10.053 1.00 91.00 163 PHE A C 1
ATOM 1228 O O . PHE A 1 163 ? -0.395 13.228 -9.475 1.00 91.00 163 PHE A O 1
ATOM 1235 N N . LEU A 1 164 ? 0.879 11.392 -9.378 1.00 89.56 164 LEU A N 1
ATOM 1236 C CA . LEU A 1 164 ? 1.049 11.461 -7.924 1.00 89.56 164 LEU A CA 1
ATOM 1237 C C . LEU A 1 164 ? 1.726 12.764 -7.489 1.00 89.56 164 LEU A C 1
ATOM 1239 O O . LEU A 1 164 ? 1.333 13.348 -6.482 1.00 89.56 164 LEU A O 1
ATOM 1243 N N . SER A 1 165 ? 2.691 13.274 -8.260 1.00 89.38 165 SER A N 1
ATOM 1244 C CA . SER A 1 165 ? 3.332 14.561 -7.963 1.00 89.38 165 SER A CA 1
ATOM 1245 C C . SER A 1 165 ? 2.346 15.736 -7.998 1.00 89.38 165 SER A C 1
ATOM 1247 O O . SER A 1 165 ? 2.440 16.640 -7.163 1.00 89.38 165 SER A O 1
ATOM 1249 N N . GLN A 1 166 ? 1.362 15.705 -8.905 1.00 90.50 166 GLN A N 1
ATOM 1250 C CA . GLN A 1 166 ? 0.303 16.712 -8.978 1.00 90.50 166 GLN A CA 1
ATOM 1251 C C . GLN A 1 166 ? -0.609 16.641 -7.753 1.00 90.50 166 GLN A C 1
ATOM 1253 O O . GLN A 1 166 ? -0.887 17.679 -7.152 1.00 90.50 166 GLN A O 1
ATOM 1258 N N . ILE A 1 167 ? -1.004 15.435 -7.328 1.00 86.94 167 ILE A N 1
ATOM 1259 C CA . ILE A 1 167 ? -1.791 15.238 -6.101 1.00 86.94 167 ILE A CA 1
ATOM 1260 C C . ILE A 1 167 ? -1.021 15.751 -4.882 1.00 86.94 167 ILE A C 1
ATOM 1262 O O . ILE A 1 167 ? -1.562 16.536 -4.108 1.00 86.94 167 ILE A O 1
ATOM 1266 N N . VAL A 1 168 ? 0.252 15.375 -4.721 1.00 85.81 168 VAL A N 1
ATOM 1267 C CA . VAL A 1 168 ? 1.086 15.851 -3.602 1.00 85.81 168 VAL A CA 1
ATOM 1268 C C . VAL A 1 168 ? 1.172 17.375 -3.596 1.00 85.81 168 VAL A C 1
ATOM 1270 O O . VAL A 1 168 ? 1.023 17.999 -2.545 1.00 85.81 168 VAL A O 1
ATOM 1273 N N . ARG A 1 169 ? 1.400 17.991 -4.763 1.00 87.50 169 ARG A N 1
ATOM 1274 C CA . ARG A 1 169 ? 1.465 19.450 -4.899 1.00 87.50 169 ARG A CA 1
ATOM 1275 C C . ARG A 1 169 ? 0.138 20.106 -4.517 1.00 87.50 169 ARG A C 1
ATOM 1277 O O . ARG A 1 169 ? 0.148 21.089 -3.781 1.00 87.50 169 ARG A O 1
ATOM 1284 N N . TYR A 1 170 ? -0.979 19.549 -4.981 1.00 85.81 170 TYR A N 1
ATOM 1285 C CA . TYR A 1 170 ? -2.321 20.020 -4.655 1.00 85.81 170 TYR A CA 1
ATOM 1286 C C . TYR A 1 170 ? -2.602 19.933 -3.151 1.00 85.81 170 TYR A C 1
ATOM 1288 O O . TYR A 1 170 ? -2.944 20.940 -2.532 1.00 85.81 170 TYR A O 1
ATOM 1296 N N . LEU A 1 171 ? -2.379 18.765 -2.542 1.00 82.38 171 LEU A N 1
ATOM 1297 C CA . LEU A 1 171 ? -2.579 18.551 -1.107 1.00 82.38 171 LEU A CA 1
ATOM 1298 C C . LEU A 1 171 ? -1.720 19.502 -0.273 1.00 82.38 171 LEU A C 1
ATOM 1300 O O . LEU A 1 171 ? -2.216 20.096 0.678 1.00 82.38 171 LEU A O 1
ATOM 1304 N N . ARG A 1 172 ? -0.460 19.718 -0.669 1.00 82.56 172 ARG A N 1
ATOM 1305 C CA . ARG A 1 172 ? 0.430 20.674 0.004 1.00 82.56 172 ARG A CA 1
ATOM 1306 C C . ARG A 1 172 ? -0.095 22.107 -0.061 1.00 82.56 172 ARG A C 1
ATOM 1308 O O . ARG A 1 172 ? 0.105 22.857 0.882 1.00 82.56 172 ARG A O 1
ATOM 1315 N N . SER A 1 173 ? -0.718 22.494 -1.172 1.00 85.12 173 SER A N 1
ATOM 1316 C CA . SER A 1 173 ? -1.250 23.851 -1.338 1.00 85.12 173 SER A CA 1
ATOM 1317 C C . SER A 1 173 ? -2.561 24.097 -0.590 1.00 85.12 173 SER A C 1
ATOM 1319 O O . SER A 1 173 ? -2.868 25.244 -0.287 1.00 85.12 173 SER A O 1
ATOM 1321 N N . LYS A 1 174 ? -3.343 23.043 -0.326 1.00 81.12 174 LYS A N 1
ATOM 1322 C CA . LYS A 1 174 ? -4.709 23.158 0.204 1.00 81.12 174 LYS A CA 1
ATOM 1323 C C . LYS A 1 174 ? -4.822 22.818 1.686 1.00 81.12 174 LYS A C 1
ATOM 1325 O O . LYS A 1 174 ? -5.701 23.344 2.361 1.00 81.12 174 LYS A O 1
ATOM 1330 N N . THR A 1 175 ? -3.987 21.912 2.178 1.00 73.75 175 THR A N 1
ATOM 1331 C CA . THR A 1 175 ? -4.074 21.428 3.551 1.00 73.75 175 THR A CA 1
ATOM 1332 C C . THR A 1 175 ? -3.066 22.178 4.407 1.00 73.75 175 THR A C 1
ATOM 1334 O O . THR A 1 175 ? -1.863 21.924 4.311 1.00 73.75 175 THR A O 1
ATOM 1337 N N . ASP A 1 176 ? -3.552 23.063 5.279 1.00 72.25 176 ASP A N 1
ATOM 1338 C CA . ASP A 1 176 ? -2.748 23.511 6.413 1.00 72.25 176 ASP A CA 1
ATOM 1339 C C . ASP A 1 176 ? -2.372 22.282 7.234 1.00 72.25 176 ASP A C 1
ATOM 1341 O O . ASP A 1 176 ? -3.213 21.429 7.531 1.00 72.25 176 ASP A O 1
ATOM 1345 N N . ARG A 1 177 ? -1.083 22.140 7.545 1.00 66.19 177 ARG A N 1
ATOM 1346 C CA . ARG A 1 177 ? -0.583 20.966 8.260 1.00 66.19 177 ARG A CA 1
ATOM 1347 C C . ARG A 1 177 ? -1.249 20.893 9.631 1.00 66.19 177 ARG A C 1
ATOM 1349 O O . ARG A 1 177 ? -0.891 21.631 10.546 1.00 66.19 177 ARG A O 1
ATOM 1356 N N . VAL A 1 178 ? -2.200 19.977 9.772 1.00 61.34 178 VAL A N 1
ATOM 1357 C CA . VAL A 1 178 ? -2.811 19.653 11.057 1.00 61.34 178 VAL A CA 1
ATOM 1358 C C . VAL A 1 178 ? -1.886 18.673 11.758 1.00 61.34 178 VAL A C 1
ATOM 1360 O O . VAL A 1 178 ? -1.816 17.495 11.412 1.00 61.34 178 VAL A O 1
ATOM 1363 N N . TYR A 1 179 ? -1.140 19.172 12.734 1.00 68.06 179 TYR A N 1
ATOM 1364 C CA . TYR A 1 179 ? -0.415 18.312 13.655 1.00 68.06 179 TYR A CA 1
ATOM 1365 C C . TYR A 1 179 ? -1.400 17.767 14.688 1.00 68.06 179 TYR A C 1
ATOM 1367 O O . TYR A 1 179 ? -2.335 18.459 15.096 1.00 68.06 179 TYR A O 1
ATOM 1375 N N . LEU A 1 180 ? -1.192 16.527 15.131 1.00 62.38 180 LEU A N 1
ATOM 1376 C CA . LEU A 1 180 ? -1.905 16.010 16.295 1.00 62.38 180 LEU A CA 1
ATOM 1377 C C . LEU A 1 180 ? -1.644 16.964 17.470 1.00 62.38 180 LEU A C 1
ATOM 1379 O O . LEU A 1 180 ? -0.499 17.165 17.870 1.00 62.38 180 LEU A O 1
ATOM 1383 N N . ALA A 1 181 ? -2.707 17.575 18.001 1.00 62.50 181 ALA A N 1
ATOM 1384 C CA . ALA A 1 181 ? -2.608 18.562 19.079 1.00 62.50 181 ALA A CA 1
ATOM 1385 C C . ALA A 1 181 ? -2.016 17.965 20.368 1.00 62.50 181 ALA A C 1
ATOM 1387 O O . ALA A 1 181 ? -1.440 18.676 21.189 1.00 62.50 181 ALA A O 1
ATOM 1388 N N . GLN A 1 182 ? -2.136 16.647 20.538 1.00 59.47 182 GLN A N 1
ATOM 1389 C CA . GLN A 1 182 ? -1.503 15.927 21.630 1.00 59.47 182 GLN A CA 1
ATOM 1390 C C . GLN A 1 182 ? -0.072 15.551 21.259 1.00 59.47 182 GLN A C 1
ATOM 1392 O O . GLN A 1 182 ? 0.182 14.588 20.536 1.00 59.47 182 GLN A O 1
ATOM 1397 N N . ARG A 1 183 ? 0.875 16.299 21.825 1.00 67.00 183 ARG A N 1
ATOM 1398 C CA . ARG A 1 183 ? 2.243 15.819 21.992 1.00 67.00 183 ARG A CA 1
ATOM 1399 C C . ARG A 1 183 ? 2.233 14.735 23.062 1.00 67.00 183 ARG A C 1
ATOM 1401 O O . ARG A 1 183 ? 1.790 14.978 24.183 1.00 67.00 183 ARG A O 1
ATOM 1408 N N . LEU A 1 184 ? 2.724 13.549 22.717 1.00 76.19 184 LEU A N 1
ATOM 1409 C CA . LEU A 1 184 ? 3.106 12.570 23.729 1.00 76.19 184 LEU A CA 1
ATOM 1410 C C . LEU A 1 184 ? 4.180 13.208 24.612 1.00 76.19 184 LEU A C 1
ATOM 1412 O O . LEU A 1 184 ? 5.086 13.867 24.097 1.00 76.19 184 LEU A O 1
ATOM 1416 N N . SER A 1 185 ? 4.061 13.046 25.927 1.00 82.94 185 SER A N 1
ATOM 1417 C CA . SER A 1 185 ? 5.103 13.493 26.842 1.00 82.94 185 SER A CA 1
ATOM 1418 C C . SER A 1 185 ? 6.416 12.784 26.517 1.00 82.94 185 SER A C 1
ATOM 1420 O O . SER A 1 185 ? 6.441 11.601 26.165 1.00 82.94 185 SER A O 1
ATOM 1422 N N . GLU A 1 186 ? 7.516 13.522 26.628 1.00 86.06 186 GLU A N 1
ATOM 1423 C CA . GLU A 1 186 ? 8.850 12.946 26.515 1.00 86.06 186 GLU A CA 1
ATOM 1424 C C . GLU A 1 186 ? 9.022 11.892 27.619 1.00 86.06 186 GLU A C 1
ATOM 1426 O O . GLU A 1 186 ? 8.818 12.165 28.802 1.00 86.06 186 GLU A O 1
ATOM 1431 N N . GLY A 1 187 ? 9.315 10.652 27.227 1.00 87.75 187 GLY A N 1
ATOM 1432 C CA . GLY A 1 187 ? 9.391 9.524 28.147 1.00 87.75 187 GLY A CA 1
ATOM 1433 C C . GLY A 1 187 ? 9.540 8.189 27.426 1.00 87.75 187 GLY A C 1
ATOM 1434 O O . GLY A 1 187 ? 9.571 8.131 26.196 1.00 87.75 187 GLY A O 1
ATOM 1435 N N . GLN A 1 188 ? 9.591 7.099 28.198 1.00 87.38 188 GLN A N 1
ATOM 1436 C CA . GLN A 1 188 ? 9.831 5.751 27.667 1.00 87.38 188 GLN A CA 1
ATOM 1437 C C . GLN A 1 188 ? 8.821 5.335 26.594 1.00 87.38 188 GLN A C 1
ATOM 1439 O O . GLN A 1 188 ? 9.192 4.655 25.645 1.00 87.38 188 GLN A O 1
ATOM 1444 N N . LEU A 1 189 ? 7.562 5.770 26.700 1.00 82.31 189 LEU A N 1
ATOM 1445 C CA . LEU A 1 189 ? 6.550 5.474 25.687 1.00 82.31 189 LEU A CA 1
ATOM 1446 C C . LEU A 1 189 ? 6.903 6.094 24.328 1.00 82.31 189 LEU A C 1
ATOM 1448 O O . LEU A 1 189 ? 6.808 5.410 23.313 1.00 82.31 189 LEU A O 1
ATOM 1452 N N . LEU A 1 190 ? 7.344 7.356 24.302 1.00 81.44 190 LEU A N 1
ATOM 1453 C CA . LEU A 1 190 ? 7.778 8.017 23.071 1.00 81.44 190 LEU A CA 1
ATOM 1454 C C . LEU A 1 190 ? 9.021 7.329 22.495 1.00 81.44 190 LEU A C 1
ATOM 1456 O O . LEU A 1 190 ? 9.055 7.050 21.301 1.00 81.44 190 LEU A O 1
ATOM 1460 N N . THR A 1 191 ? 10.000 6.992 23.339 1.00 85.31 191 THR A N 1
ATOM 1461 C CA . THR A 1 191 ? 11.208 6.261 22.923 1.00 85.31 191 THR A CA 1
ATOM 1462 C C . THR A 1 191 ? 10.866 4.890 22.342 1.00 85.31 191 THR A C 1
ATOM 1464 O O . THR A 1 191 ? 11.378 4.519 21.287 1.00 85.31 191 THR A O 1
ATOM 1467 N N . ASN A 1 192 ? 9.958 4.152 22.981 1.00 84.56 192 ASN A N 1
ATOM 1468 C CA . ASN A 1 192 ? 9.507 2.850 22.503 1.00 84.56 192 ASN A CA 1
ATOM 1469 C C . ASN A 1 192 ? 8.772 2.993 21.169 1.00 84.56 192 ASN A C 1
ATOM 1471 O O . ASN A 1 192 ? 9.074 2.265 20.230 1.00 84.56 192 ASN A O 1
ATOM 1475 N N . LEU A 1 193 ? 7.873 3.971 21.039 1.00 78.19 193 LEU A N 1
ATOM 1476 C CA . LEU A 1 193 ? 7.181 4.236 19.779 1.00 78.19 193 LEU A CA 1
ATOM 1477 C C . LEU A 1 193 ? 8.141 4.657 18.665 1.00 78.19 193 LEU A C 1
ATOM 1479 O O . LEU A 1 193 ? 7.969 4.201 17.545 1.00 78.19 193 LEU A O 1
ATOM 1483 N N . GLN A 1 194 ? 9.168 5.455 18.950 1.00 80.75 194 GLN A N 1
ATOM 1484 C CA . GLN A 1 194 ? 10.202 5.814 17.971 1.00 80.75 194 GLN A CA 1
ATOM 1485 C C . GLN A 1 194 ? 11.087 4.624 17.587 1.00 80.75 194 GLN A C 1
ATOM 1487 O O . GLN A 1 194 ? 11.541 4.534 16.452 1.00 80.75 194 GLN A O 1
ATOM 1492 N N . THR A 1 195 ? 11.322 3.699 18.517 1.00 79.19 195 THR A N 1
ATOM 1493 C CA . THR A 1 195 ? 12.101 2.479 18.262 1.00 79.19 195 THR A CA 1
ATOM 1494 C C . THR A 1 195 ? 11.310 1.489 17.405 1.00 79.19 195 THR A C 1
ATOM 1496 O O . THR A 1 195 ? 11.860 0.871 16.497 1.00 79.19 195 THR A O 1
ATOM 1499 N N . VAL A 1 196 ? 10.009 1.353 17.675 1.00 74.12 196 VAL A N 1
ATOM 1500 C CA . VAL A 1 196 ? 9.098 0.437 16.968 1.00 74.12 196 VAL A CA 1
ATOM 1501 C C . VAL A 1 196 ? 8.625 1.028 15.635 1.00 74.12 196 VAL A C 1
ATOM 1503 O O . VAL A 1 196 ? 8.441 0.303 14.660 1.00 74.12 196 VAL A O 1
ATOM 1506 N N . SER A 1 197 ? 8.464 2.348 15.581 1.00 61.50 197 SER A N 1
ATOM 1507 C CA . SER A 1 197 ? 8.118 3.137 14.402 1.00 61.50 197 SER A CA 1
ATOM 1508 C C . SER A 1 197 ? 9.255 4.124 14.123 1.00 61.50 197 SER A C 1
ATOM 1510 O O . SER A 1 197 ? 9.111 5.327 14.378 1.00 61.50 197 SER A O 1
ATOM 1512 N N . PRO A 1 198 ? 10.419 3.632 13.650 1.00 57.16 198 PRO A N 1
ATOM 1513 C CA . PRO A 1 198 ? 11.481 4.516 13.200 1.00 57.16 198 PRO A CA 1
ATOM 1514 C C . PRO A 1 198 ? 10.878 5.472 12.175 1.00 57.16 198 PRO A C 1
ATOM 1516 O O . PRO A 1 198 ? 10.124 5.045 11.295 1.00 57.16 198 PRO A O 1
ATOM 1519 N N . ALA A 1 199 ? 11.142 6.766 12.372 1.00 51.09 199 ALA A N 1
ATOM 1520 C CA . ALA A 1 199 ? 10.481 7.845 11.653 1.00 51.09 199 ALA A CA 1
ATOM 1521 C C . ALA A 1 199 ? 10.363 7.527 10.150 1.00 51.09 199 ALA A C 1
ATOM 1523 O O . ALA A 1 199 ? 11.328 7.028 9.563 1.00 51.09 199 ALA A O 1
ATOM 1524 N N . PRO A 1 200 ? 9.216 7.819 9.508 1.00 48.34 200 PRO A N 1
ATOM 1525 C CA . PRO A 1 200 ? 9.088 7.692 8.063 1.00 48.34 200 PRO A CA 1
ATOM 1526 C C . PRO A 1 200 ? 10.233 8.467 7.401 1.00 48.34 200 PRO A C 1
ATOM 1528 O O . PRO A 1 200 ? 10.404 9.671 7.579 1.00 48.34 200 PRO A O 1
ATOM 1531 N N . TRP A 1 201 ? 11.082 7.700 6.735 1.00 48.47 201 TRP A N 1
ATOM 1532 C CA . TRP A 1 201 ? 12.470 8.004 6.431 1.00 48.47 201 TRP A CA 1
ATOM 1533 C C . TRP A 1 201 ? 12.639 9.299 5.623 1.00 48.47 201 TRP A C 1
ATOM 1535 O O . TRP A 1 201 ? 12.109 9.435 4.520 1.00 48.47 201 TRP A O 1
ATOM 1545 N N . TYR A 1 202 ? 13.444 10.222 6.153 1.00 36.50 202 TYR A N 1
ATOM 1546 C CA . TYR A 1 202 ? 14.154 11.239 5.382 1.00 36.50 202 TYR A CA 1
ATOM 1547 C C . TYR A 1 202 ? 15.397 10.572 4.782 1.00 36.50 202 TYR A C 1
ATOM 1549 O O . TYR A 1 202 ? 16.421 10.468 5.449 1.00 36.50 202 TYR A O 1
ATOM 1557 N N . SER A 1 203 ? 15.326 10.098 3.540 1.00 39.78 203 SER A N 1
ATOM 1558 C CA . SER A 1 203 ? 16.536 9.841 2.755 1.00 39.78 203 SER A CA 1
ATOM 1559 C C . SER A 1 203 ? 16.604 10.859 1.621 1.00 39.78 203 SER A C 1
ATOM 1561 O O . SER A 1 203 ? 15.768 10.886 0.713 1.00 39.78 203 SER A O 1
ATOM 1563 N N . GLU A 1 204 ? 17.589 11.754 1.718 1.00 36.25 204 GLU A N 1
ATOM 1564 C CA . GLU A 1 204 ? 17.979 12.700 0.676 1.00 36.25 204 GLU A CA 1
ATOM 1565 C C . GLU A 1 204 ? 18.560 11.929 -0.515 1.00 36.25 204 GLU A C 1
ATOM 1567 O O . GLU A 1 204 ? 19.761 11.807 -0.704 1.00 36.25 204 GLU A O 1
ATOM 1572 N N . GLY A 1 205 ? 17.677 11.379 -1.333 1.00 36.00 205 GLY A N 1
ATOM 1573 C CA . GLY A 1 205 ? 18.006 10.720 -2.587 1.00 36.00 205 GLY A CA 1
ATOM 1574 C C . GLY A 1 205 ? 16.832 10.902 -3.528 1.00 36.00 205 GLY A C 1
ATOM 1575 O O . GLY A 1 205 ? 15.684 10.926 -3.093 1.00 36.00 205 GLY A O 1
ATOM 1576 N N . TYR A 1 206 ? 17.109 11.138 -4.801 1.00 37.88 206 TYR A N 1
ATOM 1577 C CA . TYR A 1 206 ? 16.126 11.451 -5.834 1.00 37.88 206 TYR A CA 1
ATOM 1578 C C . TYR A 1 206 ? 15.214 10.235 -6.112 1.00 37.88 206 TYR A C 1
ATOM 1580 O O . TYR A 1 206 ? 15.444 9.484 -7.046 1.00 37.88 206 TYR A O 1
ATOM 1588 N N . SER A 1 207 ? 14.207 10.018 -5.267 1.00 46.91 207 SER A N 1
ATOM 1589 C CA . SER A 1 207 ? 13.191 8.955 -5.342 1.00 46.91 207 SER A CA 1
ATOM 1590 C C . SER A 1 207 ? 11.904 9.499 -4.697 1.00 46.91 207 SER A C 1
ATOM 1592 O O . SER A 1 207 ? 11.949 10.573 -4.086 1.00 46.91 207 SER A O 1
ATOM 1594 N N . LEU A 1 208 ? 10.752 8.819 -4.796 1.00 44.78 208 LEU A N 1
ATOM 1595 C CA . LEU A 1 208 ? 9.462 9.237 -4.200 1.00 44.78 208 LEU A CA 1
ATOM 1596 C C . LEU A 1 208 ? 9.567 9.753 -2.751 1.00 44.78 208 LEU A C 1
ATOM 1598 O O . LEU A 1 208 ? 8.725 10.544 -2.323 1.00 44.78 208 LEU A O 1
ATOM 1602 N N . SER A 1 209 ? 10.615 9.372 -2.013 1.00 40.34 209 SER A N 1
ATOM 1603 C CA . SER A 1 209 ? 10.997 9.920 -0.708 1.00 40.34 209 SER A CA 1
ATOM 1604 C C . SER A 1 209 ? 10.923 11.453 -0.624 1.00 40.34 209 SER A C 1
ATOM 1606 O O . SER A 1 209 ? 10.417 11.966 0.374 1.00 40.34 209 SER A O 1
ATOM 1608 N N . ARG A 1 210 ? 11.309 12.220 -1.659 1.00 38.66 210 ARG A N 1
ATOM 1609 C CA . ARG A 1 210 ? 11.217 13.701 -1.626 1.00 38.66 210 ARG A CA 1
ATOM 1610 C C . ARG A 1 210 ? 9.785 14.239 -1.677 1.00 38.66 210 ARG A C 1
ATOM 1612 O O . ARG A 1 210 ? 9.512 15.298 -1.108 1.00 38.66 210 ARG A O 1
ATOM 1619 N N . LEU A 1 211 ? 8.863 13.537 -2.337 1.00 41.09 211 LEU A N 1
ATOM 1620 C CA . LEU A 1 211 ? 7.461 13.963 -2.389 1.00 41.09 211 LEU A CA 1
ATOM 1621 C C . LEU A 1 211 ? 6.792 13.825 -1.011 1.00 41.09 211 LEU A C 1
ATOM 1623 O O . LEU A 1 211 ? 6.034 14.715 -0.617 1.00 41.09 211 LEU A O 1
ATOM 1627 N N . PHE A 1 212 ? 7.149 12.789 -0.246 1.00 39.97 212 PHE A N 1
ATOM 1628 C CA . PHE A 1 212 ? 6.576 12.505 1.077 1.00 39.97 212 PHE A CA 1
ATOM 1629 C C . PHE A 1 212 ? 7.321 13.155 2.248 1.00 39.97 212 PHE A C 1
ATOM 1631 O O . PHE A 1 212 ? 6.692 13.530 3.235 1.00 39.97 212 PHE A O 1
ATOM 1638 N N . SER A 1 213 ? 8.632 13.376 2.125 1.00 34.66 213 SER A N 1
ATOM 1639 C CA . SER A 1 213 ? 9.470 14.008 3.155 1.00 34.66 213 SER A CA 1
ATOM 1640 C C . SER A 1 213 ? 8.961 15.403 3.566 1.00 34.66 213 SER A C 1
ATOM 1642 O O . SER A 1 213 ? 9.037 15.793 4.725 1.00 34.66 213 SER A O 1
ATOM 1644 N N . CYS A 1 214 ? 8.306 16.135 2.663 1.00 32.78 214 CYS A N 1
ATOM 1645 C CA . CYS A 1 214 ? 7.739 17.450 2.974 1.00 32.78 214 CYS A CA 1
ATOM 1646 C C . CYS A 1 214 ? 6.324 17.425 3.588 1.00 32.78 214 CYS A C 1
ATOM 1648 O O . CYS A 1 214 ? 5.792 18.494 3.879 1.00 32.78 214 CYS A O 1
ATOM 1650 N N . LEU A 1 215 ? 5.681 16.268 3.771 1.00 35.16 215 LEU A N 1
ATOM 1651 C CA . LEU A 1 215 ? 4.385 16.180 4.467 1.00 35.16 215 LEU A CA 1
ATOM 1652 C C . LEU A 1 215 ? 4.541 16.030 5.989 1.00 35.16 215 LEU A C 1
ATOM 1654 O O . LEU A 1 215 ? 3.605 16.325 6.723 1.00 35.16 215 LEU A O 1
ATOM 1658 N N . LEU A 1 216 ? 5.731 15.653 6.465 1.00 32.69 216 LEU A N 1
ATOM 1659 C CA . LEU A 1 216 ? 5.999 15.330 7.872 1.00 32.69 216 LEU A CA 1
ATOM 1660 C C . LEU A 1 216 ? 7.077 16.209 8.522 1.00 32.69 216 LEU A C 1
ATOM 1662 O O . LEU A 1 216 ? 7.564 15.890 9.603 1.00 32.69 216 LEU A O 1
ATOM 1666 N N . GLN A 1 217 ? 7.448 17.331 7.898 1.00 29.22 217 GLN A N 1
ATOM 1667 C CA . GLN A 1 217 ? 8.474 18.210 8.456 1.00 29.22 217 GLN A CA 1
ATOM 1668 C C . GLN A 1 217 ? 7.944 18.946 9.691 1.00 29.22 217 GLN A C 1
ATOM 1670 O O . GLN A 1 217 ? 7.225 19.939 9.580 1.00 29.22 217 GLN A O 1
ATOM 1675 N N . THR A 1 218 ? 8.327 18.444 10.863 1.00 33.03 218 THR A N 1
ATOM 1676 C CA . THR A 1 218 ? 8.303 19.149 12.144 1.00 33.03 218 THR A CA 1
ATOM 1677 C C . THR A 1 218 ? 9.049 20.472 11.993 1.00 33.03 218 THR A C 1
ATOM 1679 O O . THR A 1 218 ? 10.203 20.475 11.553 1.00 33.03 218 THR A O 1
ATOM 1682 N N . SER A 1 219 ? 8.406 21.593 12.329 1.00 29.17 219 SER A N 1
ATOM 1683 C CA . SER A 1 219 ? 9.131 22.859 12.457 1.00 29.17 219 SER A CA 1
ATOM 1684 C C . SER A 1 219 ? 10.167 22.710 13.577 1.00 29.17 219 SER A C 1
ATOM 1686 O O . SER A 1 219 ? 9.866 22.170 14.645 1.00 29.17 219 SER A O 1
ATOM 1688 N N . ARG A 1 220 ? 11.399 23.129 13.277 1.00 31.61 220 ARG A N 1
ATOM 1689 C CA . ARG A 1 220 ? 12.314 23.655 14.291 1.00 31.61 220 ARG A CA 1
ATOM 1690 C C . ARG A 1 220 ? 11.843 25.044 14.709 1.00 31.61 220 ARG A C 1
ATOM 1692 O O . ARG A 1 220 ? 11.047 25.636 13.937 1.00 31.61 220 ARG A O 1
#

Sequence (220 aa):
STNPTLANLLQLAASGKASPNQLKTLGLLIQSLAAASGTPYQSTPTTDPPAPPVPTPTPPVKEFDLVIEFPECPYDRFLFPREHVVCERMTDAATPLSSYQDILIAVPIPFANSTNTTATTNPAITPASQISTMRIKSAPAMLWDTISRWVGGEESLARNRQFLSQIVRYLRSKTDRVYLAQRLSEGQLLTNLQTVSPAPWYSEGYSLSRLFSCLLQTSR

Organism: Pleurotus ostreatus (strain PC15) (NCBI:txid1137138)